Protein AF-A0A4C1U2D4-F1 (afdb_monomer)

Organism: Eumeta variegata (NCBI:txid151549)

Mean predicted aligned error: 20.05 Å

pLDDT: mean 73.8, std 16.45, range [32.28, 95.62]

Foldseek 3Di:
DDDDDDDPVVVVVVVVVVVVVVVVPDDPVRVVVVVVVVVVVVVVVVVVDPPPPVVVVVVVVVVVVVVVVCVCCVVVPDPVDDCVVPPCQDDQDDAQPQARDTDTPPDDCCPPCHVNVHHDDDDDQDDPPVNCLCPNPDPNNVVCVVCVVVVLVVCVPPPPDPPDDPPPDPDDDDPPPDDD

Structure (mmCIF, N/CA/C/O backbone):
data_AF-A0A4C1U2D4-F1
#
_entry.id   AF-A0A4C1U2D4-F1
#
loop_
_atom_site.group_PDB
_atom_site.id
_atom_site.type_symbol
_atom_site.label_atom_id
_atom_site.label_alt_id
_atom_site.label_comp_id
_atom_site.label_asym_id
_atom_site.label_entity_id
_atom_site.label_seq_id
_atom_site.pdbx_PDB_ins_code
_atom_site.Cartn_x
_atom_site.Cartn_y
_atom_site.Cartn_z
_atom_site.occupancy
_atom_site.B_iso_or_equiv
_atom_site.auth_seq_id
_atom_site.auth_comp_id
_atom_site.auth_asym_id
_atom_site.auth_atom_id
_atom_site.pdbx_PDB_model_num
ATOM 1 N N . MET A 1 1 ? -5.977 -3.369 -38.235 1.00 45.59 1 MET A N 1
ATOM 2 C CA . MET A 1 1 ? -4.677 -3.941 -37.811 1.00 45.59 1 MET A CA 1
ATOM 3 C C . MET A 1 1 ? -3.553 -3.340 -38.656 1.00 45.59 1 MET A C 1
ATOM 5 O O . MET A 1 1 ? -3.601 -3.522 -39.869 1.00 45.59 1 MET A O 1
ATOM 9 N N . PRO A 1 2 ? -2.562 -2.620 -38.098 1.00 44.91 2 PRO A N 1
ATOM 10 C CA . PRO A 1 2 ? -1.404 -2.186 -38.879 1.00 44.91 2 PRO A CA 1
ATOM 11 C C . PRO A 1 2 ? -0.523 -3.399 -39.220 1.00 44.91 2 PRO A C 1
ATOM 13 O O . PRO A 1 2 ? -0.192 -4.195 -38.344 1.00 44.91 2 PRO A O 1
ATOM 16 N N . ARG A 1 3 ? -0.145 -3.561 -40.495 1.00 50.75 3 ARG A N 1
ATOM 17 C CA . ARG A 1 3 ? 0.743 -4.647 -40.953 1.00 50.75 3 ARG A CA 1
ATOM 18 C C . ARG A 1 3 ? 2.122 -4.540 -40.290 1.00 50.75 3 ARG A C 1
ATOM 20 O O . ARG A 1 3 ? 2.767 -3.495 -40.363 1.00 50.75 3 ARG A O 1
ATOM 27 N N . ALA A 1 4 ? 2.607 -5.644 -39.722 1.00 56.84 4 ALA A N 1
ATOM 28 C CA . ALA A 1 4 ? 3.963 -5.742 -39.190 1.00 56.84 4 ALA A CA 1
ATOM 29 C C . ALA A 1 4 ? 5.006 -5.484 -40.297 1.00 56.84 4 ALA A C 1
ATOM 31 O O . ALA A 1 4 ? 5.037 -6.175 -41.320 1.00 56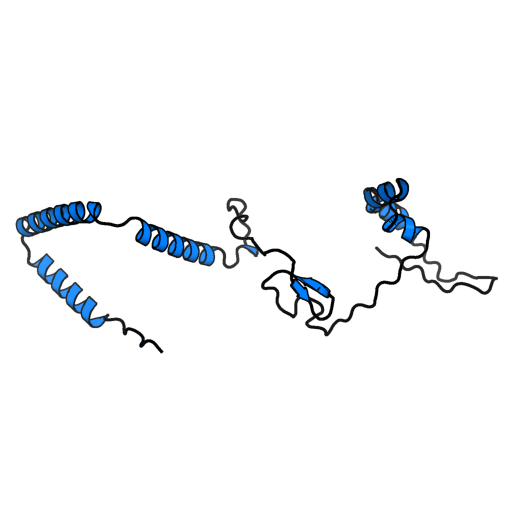.84 4 ALA A O 1
ATOM 32 N N . ARG A 1 5 ? 5.874 -4.481 -40.100 1.00 59.16 5 ARG A N 1
ATOM 33 C CA . ARG A 1 5 ? 7.018 -4.216 -40.987 1.00 59.16 5 ARG A CA 1
ATOM 34 C C . ARG A 1 5 ? 8.008 -5.376 -40.878 1.00 59.16 5 ARG A C 1
ATOM 36 O O . ARG A 1 5 ? 8.687 -5.517 -39.865 1.00 59.16 5 ARG A O 1
ATOM 43 N N . ARG A 1 6 ? 8.110 -6.190 -41.931 1.00 61.22 6 ARG A N 1
ATOM 44 C CA . ARG A 1 6 ? 9.118 -7.255 -42.027 1.00 61.22 6 ARG A CA 1
ATOM 45 C C . ARG A 1 6 ? 10.528 -6.641 -41.965 1.00 61.22 6 ARG A C 1
ATOM 47 O O . ARG A 1 6 ? 10.793 -5.671 -42.682 1.00 61.22 6 ARG A O 1
ATOM 54 N N . PRO A 1 7 ? 11.440 -7.160 -41.129 1.00 61.84 7 PRO A N 1
ATOM 55 C CA . PRO A 1 7 ? 12.781 -6.606 -41.015 1.00 61.84 7 PRO A CA 1
ATOM 56 C C . PRO A 1 7 ? 13.590 -6.893 -42.292 1.00 61.84 7 PRO A C 1
ATOM 58 O O . PRO A 1 7 ? 13.759 -8.036 -42.705 1.00 61.84 7 PRO A O 1
ATOM 61 N N . ASN A 1 8 ? 14.106 -5.834 -42.925 1.00 68.12 8 ASN A N 1
ATOM 62 C CA . ASN A 1 8 ? 14.871 -5.867 -44.185 1.00 68.12 8 ASN A CA 1
ATOM 63 C C . ASN A 1 8 ? 16.322 -6.363 -43.989 1.00 68.12 8 ASN A C 1
ATOM 65 O O . ASN A 1 8 ? 17.283 -5.743 -44.453 1.00 68.12 8 ASN A O 1
ATOM 69 N N . ILE A 1 9 ? 16.497 -7.469 -43.264 1.00 70.25 9 ILE A N 1
ATOM 70 C CA . ILE A 1 9 ? 17.807 -7.999 -42.855 1.00 70.25 9 ILE A CA 1
ATOM 71 C C . ILE A 1 9 ? 18.668 -8.316 -44.083 1.00 70.25 9 ILE A C 1
ATOM 73 O O . ILE A 1 9 ? 19.792 -7.831 -44.174 1.00 70.25 9 ILE A O 1
ATOM 77 N N . GLY A 1 10 ? 18.106 -8.999 -45.086 1.00 78.88 10 GLY A N 1
ATOM 78 C CA . GLY A 1 10 ? 18.826 -9.375 -46.311 1.00 78.88 10 GLY A CA 1
ATOM 79 C C . GLY A 1 10 ? 19.247 -8.207 -47.217 1.00 78.88 10 GLY A C 1
ATOM 80 O O . GLY A 1 10 ? 20.153 -8.355 -48.036 1.00 78.88 10 GLY A O 1
ATOM 81 N N . ARG A 1 11 ? 18.604 -7.036 -47.097 1.00 77.50 11 ARG A N 1
ATOM 82 C CA . ARG A 1 11 ? 19.015 -5.812 -47.809 1.00 77.50 11 ARG A CA 1
ATOM 83 C C . ARG A 1 11 ? 20.125 -5.086 -47.050 1.00 77.50 11 ARG A C 1
ATOM 85 O O . ARG A 1 11 ? 21.054 -4.572 -47.661 1.00 77.50 11 ARG A O 1
ATOM 92 N N . ARG A 1 12 ? 20.048 -5.075 -45.715 1.00 80.31 12 ARG A N 1
ATOM 93 C CA . ARG A 1 12 ? 21.070 -4.472 -44.846 1.00 80.31 12 ARG A CA 1
ATOM 94 C C . ARG A 1 12 ? 22.404 -5.203 -44.944 1.00 80.31 12 ARG A C 1
ATOM 96 O O . ARG A 1 12 ? 23.428 -4.542 -45.063 1.00 80.31 12 ARG A O 1
ATOM 103 N N . THR A 1 13 ? 22.389 -6.534 -44.948 1.00 83.56 13 THR A N 1
ATOM 104 C CA . THR A 1 13 ? 23.605 -7.347 -45.105 1.00 83.56 13 THR A CA 1
ATOM 105 C C . THR A 1 13 ? 24.269 -7.122 -46.463 1.00 83.56 13 THR A C 1
ATOM 107 O O . THR A 1 13 ? 25.473 -6.894 -46.516 1.00 83.56 13 THR A O 1
ATOM 110 N N . ARG A 1 14 ? 23.493 -7.078 -47.555 1.00 84.44 14 ARG A N 1
ATOM 111 C CA . ARG A 1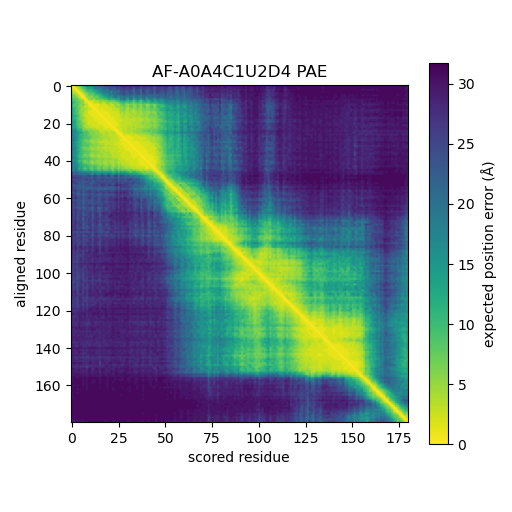 14 ? 24.019 -6.754 -48.894 1.00 84.44 14 ARG A CA 1
ATOM 112 C C . ARG A 1 14 ? 24.656 -5.367 -48.961 1.00 84.44 14 ARG A C 1
ATOM 114 O O . ARG A 1 14 ? 25.783 -5.249 -49.430 1.00 84.44 14 ARG A O 1
ATOM 121 N N . ASN A 1 15 ? 23.989 -4.345 -48.426 1.00 88.38 15 ASN A N 1
ATOM 122 C CA . ASN A 1 15 ? 24.551 -2.995 -48.382 1.00 88.38 15 ASN A CA 1
ATOM 123 C C . ASN A 1 15 ? 25.828 -2.926 -47.529 1.00 88.38 15 ASN A C 1
ATOM 125 O O . ASN A 1 15 ? 26.788 -2.278 -47.929 1.00 88.38 15 ASN A O 1
ATOM 129 N N . ALA A 1 16 ? 25.867 -3.600 -46.374 1.00 85.56 16 ALA A N 1
ATOM 130 C CA . ALA A 1 16 ? 27.053 -3.628 -45.518 1.00 85.56 16 ALA A CA 1
ATOM 131 C C . ALA A 1 16 ? 28.255 -4.264 -46.234 1.00 85.56 16 ALA A C 1
ATOM 133 O O . ALA A 1 16 ? 29.352 -3.708 -46.203 1.00 85.56 16 ALA A O 1
ATOM 134 N N . ASN A 1 17 ? 28.032 -5.376 -46.938 1.00 88.56 17 ASN A N 1
ATOM 135 C CA . ASN A 1 17 ? 29.074 -6.051 -47.709 1.00 88.56 17 ASN A CA 1
ATOM 136 C C . ASN A 1 17 ? 29.567 -5.185 -48.876 1.00 88.56 17 ASN A C 1
ATOM 138 O O . ASN A 1 17 ? 30.771 -5.074 -49.085 1.00 88.56 17 ASN A O 1
ATOM 142 N N . GLN A 1 18 ? 28.661 -4.515 -49.591 1.00 87.81 18 GLN A N 1
ATOM 143 C CA . GLN A 1 18 ? 29.024 -3.610 -50.683 1.00 87.81 18 GLN A CA 1
ATOM 144 C C . GLN A 1 18 ? 29.868 -2.427 -50.187 1.00 87.81 18 GLN A C 1
ATOM 146 O O . GLN A 1 18 ? 30.893 -2.105 -50.779 1.00 87.81 18 GLN A O 1
ATOM 151 N N . VAL A 1 19 ? 29.491 -1.818 -49.059 1.00 88.06 19 VAL A N 1
ATOM 152 C CA . VAL A 1 19 ? 30.262 -0.727 -48.441 1.00 88.06 19 VAL A CA 1
ATOM 153 C C . VAL A 1 19 ? 31.626 -1.214 -47.946 1.00 88.06 19 VAL A C 1
ATOM 155 O O . VAL A 1 19 ? 32.615 -0.499 -48.079 1.00 88.06 19 VAL A O 1
ATOM 158 N N . ALA A 1 20 ? 31.710 -2.429 -47.399 1.00 87.38 20 ALA A N 1
ATOM 159 C CA . ALA A 1 20 ? 32.979 -3.012 -46.973 1.00 87.38 20 ALA A CA 1
ATOM 160 C C . ALA A 1 20 ? 33.929 -3.263 -48.156 1.00 87.38 20 ALA A C 1
ATOM 162 O O . ALA A 1 20 ? 35.121 -2.991 -48.036 1.00 87.38 20 ALA A O 1
ATOM 163 N N . LEU A 1 21 ? 33.408 -3.731 -49.294 1.00 90.00 21 LEU A N 1
ATOM 164 C CA . LEU A 1 21 ? 34.190 -3.906 -50.521 1.00 90.00 21 LEU A CA 1
ATOM 165 C C . LEU A 1 21 ? 34.686 -2.563 -51.067 1.00 90.00 21 LEU A C 1
ATOM 167 O O . LEU A 1 21 ? 35.876 -2.435 -51.333 1.00 90.00 21 LEU A O 1
ATOM 171 N N . LEU A 1 22 ? 33.817 -1.548 -51.123 1.00 86.00 22 LEU A N 1
ATOM 172 C CA . LEU A 1 22 ? 34.196 -0.193 -51.544 1.00 86.00 22 LEU A CA 1
ATOM 173 C C . LEU A 1 22 ? 35.293 0.403 -50.652 1.00 86.00 22 LEU A C 1
ATOM 175 O O . LEU A 1 22 ? 36.240 0.998 -51.148 1.00 86.00 22 LEU A O 1
ATOM 179 N N . ARG A 1 23 ? 35.219 0.201 -49.331 1.00 82.06 23 ARG A N 1
ATOM 180 C CA . ARG A 1 23 ? 36.260 0.668 -48.397 1.00 82.06 23 ARG A CA 1
ATOM 181 C C . ARG A 1 23 ? 37.596 -0.049 -48.574 1.00 82.06 23 ARG A C 1
ATOM 183 O O . ARG A 1 23 ? 38.630 0.543 -48.293 1.00 82.06 23 ARG A O 1
ATOM 190 N N . ARG A 1 24 ? 37.578 -1.319 -48.995 1.00 84.31 24 ARG A N 1
ATOM 191 C CA . ARG A 1 24 ? 38.795 -2.103 -49.266 1.00 84.31 24 ARG A CA 1
ATOM 192 C C . ARG A 1 24 ? 39.469 -1.691 -50.573 1.00 84.31 24 ARG A C 1
ATOM 194 O O . ARG A 1 24 ? 40.681 -1.827 -50.666 1.00 84.31 24 ARG A O 1
ATOM 201 N N . SER A 1 25 ? 38.706 -1.205 -51.551 1.00 85.19 25 SER A N 1
ATOM 202 C CA . SER A 1 25 ? 39.232 -0.760 -52.846 1.00 85.19 25 SER A CA 1
ATOM 203 C C . SER A 1 25 ? 39.677 0.708 -52.874 1.00 85.19 25 SER A C 1
ATOM 205 O O . SER A 1 25 ? 40.241 1.129 -53.875 1.00 85.19 25 SER A O 1
ATOM 207 N N . GLN A 1 26 ? 39.412 1.487 -51.820 1.00 87.38 26 GLN A N 1
ATOM 208 C CA . GLN A 1 26 ? 39.732 2.919 -51.762 1.00 87.38 26 GLN A CA 1
ATOM 209 C C . GLN A 1 26 ? 41.183 3.198 -51.360 1.00 87.38 26 GLN A C 1
ATOM 211 O O . GLN A 1 26 ? 41.737 2.566 -50.452 1.00 87.38 26 GLN A O 1
ATOM 216 N N . THR A 1 27 ? 41.770 4.223 -51.975 1.00 89.94 27 THR A N 1
ATOM 217 C CA . THR A 1 27 ? 43.113 4.708 -51.626 1.00 89.94 27 THR A CA 1
ATOM 218 C C . THR A 1 27 ? 43.107 5.478 -50.295 1.00 89.94 27 THR A C 1
ATOM 220 O O . THR A 1 27 ? 42.064 5.706 -49.677 1.00 89.94 27 THR A O 1
ATOM 223 N N . ALA A 1 28 ? 44.282 5.814 -49.753 1.00 86.94 28 ALA A N 1
ATOM 224 C CA . ALA A 1 28 ? 44.372 6.564 -48.494 1.00 86.94 28 ALA A CA 1
ATOM 225 C C . ALA A 1 28 ? 43.792 7.986 -48.615 1.00 86.94 28 ALA A C 1
ATOM 227 O O . ALA A 1 28 ? 43.065 8.422 -47.720 1.00 86.94 28 ALA A O 1
ATOM 228 N N . ASP A 1 29 ? 44.035 8.654 -49.742 1.00 88.69 29 ASP A N 1
ATOM 229 C CA . ASP A 1 29 ? 43.596 10.032 -49.980 1.00 88.69 29 ASP A CA 1
ATOM 230 C C . ASP A 1 29 ? 42.080 10.125 -50.183 1.00 88.69 29 ASP A C 1
ATOM 232 O O . ASP A 1 29 ? 41.421 10.985 -49.596 1.00 88.69 29 ASP A O 1
ATOM 236 N N . GLU A 1 30 ? 41.491 9.173 -50.912 1.00 88.62 30 GLU A N 1
ATOM 237 C CA . GLU A 1 30 ? 40.034 9.063 -51.065 1.00 88.62 30 GLU A CA 1
ATOM 238 C C . GLU A 1 30 ? 39.334 8.853 -49.715 1.00 88.62 30 GLU A C 1
ATOM 240 O O . GLU A 1 30 ? 38.279 9.434 -49.449 1.00 88.62 30 GLU A O 1
ATOM 245 N N . ARG A 1 31 ? 39.938 8.056 -48.821 1.00 84.38 31 ARG A N 1
ATOM 246 C CA . ARG A 1 31 ? 39.426 7.855 -47.457 1.00 84.38 31 ARG A CA 1
ATOM 247 C C . ARG A 1 31 ? 39.522 9.130 -46.624 1.00 84.38 31 ARG A C 1
ATOM 249 O O . ARG A 1 31 ? 38.591 9.427 -45.874 1.00 84.38 31 ARG A O 1
ATOM 256 N N . ALA A 1 32 ? 40.614 9.883 -46.750 1.00 88.62 32 ALA A N 1
ATOM 257 C CA . ALA A 1 32 ? 40.797 11.148 -46.044 1.00 88.62 32 ALA A CA 1
ATOM 258 C C . ALA A 1 32 ? 39.767 12.200 -46.490 1.00 88.62 32 ALA A C 1
ATOM 260 O O . ALA A 1 32 ? 39.111 12.807 -45.641 1.00 88.62 32 ALA A O 1
ATOM 261 N N . GLN A 1 33 ? 39.542 12.341 -47.800 1.00 90.00 33 GLN A N 1
ATOM 262 C CA . GLN A 1 33 ? 38.523 13.238 -48.355 1.00 90.00 33 GLN A CA 1
ATOM 263 C C . GLN A 1 33 ? 37.107 12.831 -47.925 1.00 90.00 33 GLN A C 1
ATOM 265 O O . GLN A 1 33 ? 36.346 13.664 -47.434 1.00 90.00 33 GLN A O 1
ATOM 270 N N . ALA A 1 34 ? 36.763 11.541 -48.015 1.00 86.44 34 ALA A N 1
ATOM 271 C CA . ALA A 1 34 ? 35.455 11.046 -47.588 1.00 86.44 34 ALA A CA 1
ATOM 272 C C . ALA A 1 34 ? 35.191 11.299 -46.093 1.00 86.44 34 ALA A C 1
ATOM 274 O O . ALA A 1 34 ? 34.074 11.668 -45.716 1.00 86.44 34 ALA A O 1
ATOM 275 N N . ASN A 1 35 ? 36.213 11.138 -45.246 1.00 88.25 35 ASN A N 1
ATOM 276 C CA . ASN A 1 35 ? 36.129 11.441 -43.819 1.00 88.25 35 ASN A CA 1
ATOM 277 C C . ASN A 1 35 ? 35.956 12.944 -43.562 1.00 88.25 35 ASN A C 1
ATOM 279 O O . ASN A 1 35 ? 35.100 13.311 -42.759 1.00 88.25 35 ASN A O 1
ATOM 283 N N . ALA A 1 36 ? 36.695 13.808 -44.264 1.00 90.12 36 ALA A N 1
ATOM 284 C CA . ALA A 1 36 ? 36.552 15.261 -44.150 1.00 90.12 36 ALA A CA 1
ATOM 285 C C . ALA A 1 36 ? 35.126 15.717 -44.513 1.00 90.12 36 ALA A C 1
ATOM 287 O O . ALA A 1 36 ? 34.453 16.358 -43.703 1.00 90.12 36 ALA A O 1
ATOM 288 N N . SER A 1 37 ? 34.593 15.258 -45.650 1.00 89.31 37 SER A N 1
ATOM 289 C CA . SER A 1 37 ? 33.212 15.554 -46.057 1.00 89.31 37 SER A CA 1
ATOM 290 C C . SER A 1 37 ? 32.164 14.951 -45.114 1.00 89.31 37 SER A C 1
ATOM 292 O O . SER A 1 37 ? 31.033 15.433 -45.036 1.00 89.31 37 SER A O 1
ATOM 294 N N . GLN A 1 38 ? 32.473 13.853 -44.417 1.00 86.19 38 GLN A N 1
ATOM 295 C CA . GLN A 1 38 ? 31.593 13.283 -43.391 1.00 86.19 38 GLN A CA 1
ATOM 296 C C . GLN A 1 38 ? 31.589 14.146 -42.119 1.00 86.19 38 GLN A C 1
ATOM 298 O O . GLN A 1 38 ? 30.523 14.360 -41.540 1.00 86.19 38 GLN A O 1
ATOM 303 N N . CYS A 1 39 ? 32.750 14.657 -41.700 1.00 86.44 39 CYS A N 1
ATOM 304 C CA . CYS A 1 39 ? 32.880 15.572 -40.568 1.00 86.44 39 CYS A CA 1
ATOM 305 C C . CYS A 1 39 ? 32.096 16.871 -40.799 1.00 86.44 39 CYS A C 1
ATOM 307 O O . CYS A 1 39 ? 31.329 17.267 -39.922 1.00 86.44 39 CYS A O 1
ATOM 309 N N . GLU A 1 40 ? 32.205 17.476 -41.985 1.00 86.06 40 GLU A N 1
ATOM 310 C CA . GLU A 1 40 ? 31.451 18.684 -42.355 1.00 86.06 40 GLU A CA 1
ATOM 311 C C . GLU A 1 40 ? 29.936 18.451 -42.329 1.00 86.06 40 GLU A C 1
ATOM 313 O O . GLU A 1 40 ? 29.198 19.205 -41.693 1.00 86.06 40 GLU A O 1
ATOM 318 N N . ARG A 1 41 ? 29.461 17.349 -42.927 1.00 82.81 41 ARG A N 1
ATOM 319 C CA . ARG A 1 41 ? 28.036 16.973 -42.892 1.00 82.81 41 ARG A CA 1
ATOM 320 C C . ARG A 1 41 ? 27.530 16.740 -41.468 1.00 82.81 41 ARG A C 1
ATOM 322 O O . ARG A 1 41 ? 26.423 17.147 -41.128 1.00 82.81 41 ARG A O 1
ATOM 329 N N . ASN A 1 42 ? 28.328 16.103 -40.612 1.00 81.19 42 ASN A N 1
ATOM 330 C CA . ASN A 1 42 ? 27.965 15.887 -39.210 1.00 81.19 42 ASN A CA 1
ATOM 331 C C . ASN A 1 42 ? 27.936 17.202 -38.409 1.00 81.19 42 ASN A C 1
ATOM 333 O O . ASN A 1 42 ? 27.094 17.351 -37.524 1.00 81.19 42 ASN A O 1
ATOM 337 N N . ALA A 1 43 ? 28.825 18.152 -38.717 1.00 81.06 43 ALA A N 1
ATOM 338 C CA . ALA A 1 43 ? 28.824 19.484 -38.116 1.00 81.06 43 ALA A CA 1
ATOM 339 C C . ALA A 1 43 ? 27.582 20.293 -38.530 1.00 81.06 43 ALA A C 1
ATOM 341 O O . ALA A 1 43 ? 26.956 20.914 -37.674 1.00 81.06 43 ALA A O 1
ATOM 342 N N . GLN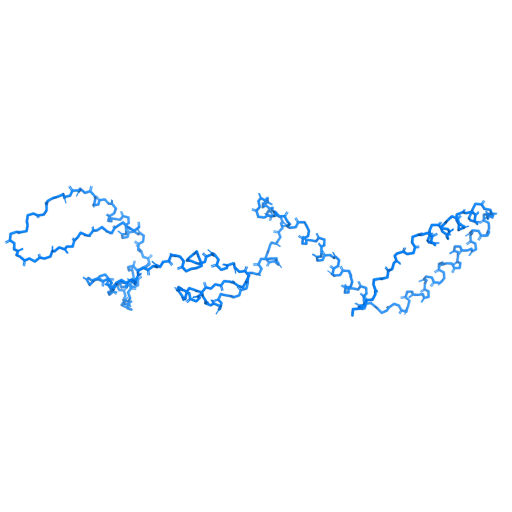 A 1 44 ? 27.174 20.209 -39.801 1.00 80.25 44 GLN A N 1
ATOM 343 C CA . GLN A 1 44 ? 25.938 20.821 -40.303 1.00 80.25 44 GLN A CA 1
ATOM 344 C C . GLN A 1 44 ? 24.676 20.172 -39.714 1.00 80.25 44 GLN A C 1
ATOM 346 O O . GLN A 1 44 ? 23.736 20.869 -39.365 1.00 80.25 44 GLN A O 1
ATOM 351 N N . ASN A 1 45 ? 24.643 18.849 -39.531 1.00 69.00 45 ASN A N 1
ATOM 352 C CA . ASN A 1 45 ? 23.479 18.186 -38.926 1.00 69.00 45 ASN A CA 1
ATOM 353 C C . ASN A 1 45 ? 23.330 18.493 -37.425 1.00 69.00 45 ASN A C 1
ATOM 355 O O . ASN A 1 45 ? 22.212 18.541 -36.914 1.00 69.00 45 ASN A O 1
ATOM 359 N N . ARG A 1 46 ? 24.437 18.759 -36.715 1.00 65.81 46 ARG A N 1
ATOM 360 C CA . ARG A 1 46 ? 24.413 19.161 -35.298 1.00 65.81 46 ARG A CA 1
ATOM 361 C C . ARG A 1 46 ? 23.670 20.473 -35.045 1.00 65.81 46 ARG A C 1
ATOM 363 O O . ARG A 1 46 ? 23.182 20.653 -33.934 1.00 65.81 46 ARG A O 1
ATOM 370 N N . SER A 1 47 ? 23.578 21.371 -36.028 1.00 59.53 47 SER A N 1
ATOM 371 C CA . SER A 1 47 ? 22.806 22.614 -35.896 1.00 59.53 47 SER A CA 1
ATOM 372 C C . SER A 1 47 ? 21.308 22.437 -36.180 1.00 59.53 47 SER A C 1
ATOM 374 O O . SER A 1 47 ? 20.542 23.366 -35.936 1.00 59.53 47 SER A O 1
ATOM 376 N N . VAL A 1 48 ? 20.879 21.260 -36.660 1.00 60.19 48 VAL A N 1
ATOM 377 C CA . VAL A 1 48 ? 19.503 20.998 -37.124 1.00 60.19 48 VAL A CA 1
ATOM 378 C C . VAL A 1 48 ? 18.743 20.012 -36.224 1.00 60.19 48 VAL A C 1
ATOM 380 O O . VAL A 1 48 ? 17.521 19.928 -36.320 1.00 60.19 48 VAL A O 1
ATOM 383 N N . ASP A 1 49 ? 19.408 19.292 -35.315 1.00 51.50 49 ASP A N 1
ATOM 384 C CA . ASP A 1 49 ? 18.735 18.328 -34.434 1.00 51.50 49 ASP A CA 1
ATOM 385 C C . ASP A 1 49 ? 17.819 19.028 -33.405 1.00 51.50 49 ASP A C 1
ATOM 387 O O . ASP A 1 49 ? 18.309 19.682 -32.476 1.00 51.50 49 ASP A O 1
ATOM 391 N N . PRO A 1 50 ? 16.484 18.831 -33.455 1.00 54.31 50 PRO A N 1
ATOM 392 C CA . PRO A 1 50 ? 15.615 19.227 -32.367 1.00 54.31 50 PRO A CA 1
ATOM 393 C C . PRO A 1 50 ? 15.888 18.268 -31.202 1.00 54.31 50 PRO A C 1
ATOM 395 O O . PRO A 1 50 ? 15.414 17.128 -31.148 1.00 54.31 50 PRO A O 1
ATOM 398 N N . VAL A 1 51 ? 16.634 18.773 -30.224 1.00 54.97 51 VAL A N 1
ATOM 399 C CA . VAL A 1 51 ? 16.918 18.193 -28.903 1.00 54.97 51 VAL A CA 1
ATOM 400 C C . VAL A 1 51 ? 15.735 17.446 -28.227 1.00 54.97 51 VAL A C 1
ATOM 402 O O . VAL A 1 51 ? 16.019 16.461 -27.532 1.00 54.97 51 VAL A O 1
ATOM 405 N N . PRO A 1 52 ? 14.434 17.788 -28.413 1.00 51.81 52 PRO A N 1
ATOM 406 C CA . PRO A 1 52 ? 13.335 17.143 -27.678 1.00 51.81 52 PRO A CA 1
ATOM 407 C C . PRO A 1 52 ? 13.102 15.648 -27.969 1.00 51.81 52 PRO A C 1
ATOM 409 O O . PRO A 1 52 ? 12.785 14.880 -27.058 1.00 51.81 52 PRO A O 1
ATOM 412 N N . VAL A 1 53 ? 13.257 15.185 -29.216 1.00 51.12 53 VAL A N 1
ATOM 413 C CA . VAL A 1 53 ? 12.882 13.797 -29.582 1.00 51.12 53 VAL A CA 1
ATOM 414 C C . VAL A 1 53 ? 13.917 12.786 -29.076 1.00 51.12 53 VAL A C 1
ATOM 416 O O . VAL A 1 53 ? 13.569 11.720 -28.559 1.00 51.12 53 VAL A O 1
ATOM 419 N N . LEU A 1 54 ? 15.204 13.134 -29.160 1.00 52.75 54 LEU A N 1
ATOM 420 C CA . LEU A 1 54 ? 16.304 12.299 -28.672 1.00 52.75 54 LEU A CA 1
ATOM 421 C C . LEU A 1 54 ? 16.339 12.219 -27.143 1.00 52.75 54 LEU A C 1
ATOM 423 O O . LEU A 1 54 ? 16.637 11.153 -26.600 1.00 52.75 54 LEU A O 1
ATOM 427 N N . THR A 1 55 ? 16.001 13.301 -26.437 1.00 52.34 55 THR A N 1
ATOM 428 C CA . THR A 1 55 ? 15.907 13.288 -24.968 1.00 52.34 55 THR A CA 1
ATOM 429 C C . THR A 1 55 ? 14.764 12.399 -24.485 1.00 52.34 55 THR A C 1
ATOM 431 O O . THR A 1 55 ? 14.970 11.604 -23.565 1.00 52.34 55 THR A O 1
ATOM 434 N N . LEU A 1 56 ? 13.594 12.439 -25.133 1.00 53.94 56 LEU A N 1
ATOM 435 C CA . LEU A 1 56 ? 12.464 11.574 -24.776 1.00 53.94 56 LEU A CA 1
ATOM 436 C C . LEU A 1 56 ? 12.741 10.089 -25.094 1.00 53.94 56 LEU A C 1
ATOM 438 O O . LEU A 1 56 ? 12.449 9.196 -24.290 1.00 53.94 56 LEU A O 1
ATOM 442 N N . ALA A 1 57 ? 13.381 9.809 -26.234 1.00 53.28 57 ALA A N 1
ATOM 443 C CA . ALA A 1 57 ? 13.805 8.459 -26.610 1.00 53.28 57 ALA A CA 1
ATOM 444 C C . ALA A 1 57 ? 14.905 7.900 -25.683 1.00 53.28 57 ALA A C 1
ATOM 446 O O . ALA A 1 57 ? 14.885 6.716 -25.347 1.00 53.28 57 ALA A O 1
ATOM 447 N N . ARG A 1 58 ? 15.848 8.734 -25.225 1.00 57.75 58 ARG A N 1
ATOM 448 C CA . ARG A 1 58 ? 16.853 8.343 -24.220 1.00 57.75 58 ARG A CA 1
ATOM 449 C C . ARG A 1 58 ? 16.213 8.088 -22.859 1.00 57.75 58 ARG A C 1
ATOM 451 O O . ARG A 1 58 ? 16.439 7.023 -22.296 1.00 57.75 58 ARG A O 1
ATOM 458 N N . ARG A 1 59 ? 15.349 8.989 -22.376 1.00 56.59 59 ARG A N 1
ATOM 459 C CA . ARG A 1 59 ? 14.600 8.808 -21.116 1.00 56.59 59 ARG A CA 1
ATOM 460 C C . ARG A 1 59 ? 13.792 7.508 -21.102 1.00 56.59 59 ARG A C 1
ATOM 462 O O . ARG A 1 59 ? 13.818 6.784 -20.114 1.00 56.59 59 ARG A O 1
ATOM 469 N N . SER A 1 60 ? 13.117 7.175 -22.203 1.00 57.16 60 SER A N 1
ATOM 470 C CA . SER A 1 60 ? 12.323 5.940 -22.305 1.00 57.16 60 SER A CA 1
ATOM 471 C C . SER A 1 60 ? 13.164 4.659 -22.387 1.00 57.16 60 SER A C 1
ATOM 473 O O . SER A 1 60 ? 12.725 3.624 -21.883 1.00 57.16 60 SER A O 1
ATOM 475 N N . ARG A 1 61 ? 14.368 4.705 -22.976 1.00 59.53 61 ARG A N 1
ATOM 476 C CA . ARG A 1 61 ? 15.318 3.575 -22.957 1.00 59.53 61 ARG A CA 1
ATOM 477 C C . ARG A 1 61 ? 15.965 3.385 -21.589 1.00 59.53 61 ARG A C 1
ATOM 479 O O . ARG A 1 61 ? 16.041 2.251 -21.139 1.00 59.53 61 ARG A O 1
ATOM 486 N N . ILE A 1 62 ? 16.364 4.471 -20.925 1.00 58.97 62 ILE A N 1
ATOM 487 C CA . ILE A 1 62 ? 16.927 4.435 -19.566 1.00 58.97 62 ILE A CA 1
ATOM 488 C C . ILE A 1 62 ? 15.899 3.851 -18.594 1.00 58.97 62 ILE A C 1
ATOM 490 O O . ILE A 1 62 ? 16.209 2.899 -17.891 1.00 58.97 62 ILE A O 1
ATOM 494 N N . ARG A 1 63 ? 14.643 4.318 -18.637 1.00 59.03 63 ARG A N 1
ATOM 495 C CA . ARG A 1 63 ? 13.559 3.745 -17.819 1.00 59.03 63 ARG A CA 1
ATOM 496 C C . ARG A 1 63 ? 13.371 2.244 -18.043 1.00 59.03 63 ARG A C 1
ATOM 498 O O . ARG A 1 63 ? 13.204 1.512 -17.079 1.00 59.03 63 ARG A O 1
ATOM 505 N N . ARG A 1 64 ? 13.416 1.772 -19.294 1.00 58.78 64 ARG A N 1
ATOM 506 C CA . ARG A 1 64 ? 13.300 0.334 -19.600 1.00 58.78 64 ARG A CA 1
ATOM 507 C C . ARG A 1 64 ? 14.498 -0.486 -19.122 1.00 58.78 64 ARG A C 1
ATOM 509 O O . ARG A 1 64 ? 14.293 -1.612 -18.692 1.00 58.78 64 ARG A O 1
ATOM 516 N N . ALA A 1 65 ? 15.710 0.059 -19.205 1.00 60.28 65 ALA A N 1
ATOM 517 C CA . ALA A 1 65 ? 16.915 -0.612 -18.720 1.00 60.28 65 ALA A CA 1
ATOM 518 C C . ALA A 1 65 ? 16.912 -0.737 -17.188 1.00 60.28 65 ALA A C 1
ATOM 520 O O . ALA A 1 65 ? 17.139 -1.822 -16.671 1.00 60.28 65 ALA A O 1
ATOM 521 N N . VAL A 1 66 ? 16.545 0.333 -16.478 1.00 59.75 66 VAL A N 1
ATOM 522 C CA . VAL A 1 66 ? 16.465 0.340 -15.008 1.00 59.75 66 VAL A CA 1
ATOM 523 C C . VAL A 1 66 ? 15.347 -0.571 -14.490 1.00 59.75 66 VAL A C 1
ATOM 525 O O . VAL A 1 66 ? 15.546 -1.317 -13.540 1.00 59.75 66 VAL A O 1
ATOM 528 N N . LEU A 1 67 ? 14.179 -0.586 -15.144 1.00 60.00 67 LEU A N 1
ATOM 529 C CA . LEU A 1 67 ? 13.083 -1.491 -14.768 1.00 60.00 67 LEU A CA 1
ATOM 530 C C . LEU A 1 67 ? 13.475 -2.967 -14.980 1.00 60.00 67 LEU A C 1
ATOM 532 O O . LEU A 1 67 ? 13.092 -3.824 -14.191 1.00 60.00 67 LEU A O 1
ATOM 536 N N . ALA A 1 68 ? 14.291 -3.263 -15.999 1.00 59.31 68 ALA A N 1
ATOM 537 C CA . ALA A 1 68 ? 14.844 -4.602 -16.205 1.00 59.31 68 ALA A CA 1
ATOM 538 C C . ALA A 1 68 ? 15.863 -5.005 -15.119 1.00 59.31 68 ALA A C 1
ATOM 540 O O . ALA A 1 68 ? 15.919 -6.178 -14.762 1.00 59.31 68 ALA A O 1
ATOM 541 N N . GLU A 1 69 ? 16.623 -4.054 -14.569 1.00 60.53 69 GLU A N 1
ATOM 542 C CA . GLU A 1 69 ? 17.576 -4.273 -13.467 1.00 60.53 69 GLU A CA 1
ATOM 543 C C . GLU A 1 69 ? 16.879 -4.439 -12.103 1.00 60.53 69 GLU A C 1
ATOM 545 O O . GLU A 1 69 ? 17.362 -5.155 -11.231 1.00 60.53 69 GLU A O 1
ATOM 550 N N . MET A 1 70 ? 15.686 -3.861 -11.938 1.00 61.34 70 MET A N 1
ATOM 551 C CA . MET A 1 70 ? 14.897 -3.943 -10.703 1.00 61.34 70 MET A CA 1
ATOM 552 C C . MET A 1 70 ? 14.098 -5.256 -10.556 1.00 61.34 70 MET A C 1
ATOM 554 O O . MET A 1 70 ? 13.505 -5.522 -9.505 1.00 61.34 70 MET A O 1
ATOM 558 N N . LEU A 1 71 ? 14.086 -6.117 -11.582 1.00 60.75 71 LEU A N 1
ATOM 559 C CA . LEU A 1 71 ? 13.500 -7.456 -11.497 1.00 60.75 71 LEU A CA 1
ATOM 560 C C . LEU A 1 71 ? 14.241 -8.272 -10.426 1.00 60.75 71 LEU A C 1
ATOM 562 O O . LEU A 1 71 ? 15.381 -8.675 -10.631 1.00 60.75 71 LEU A O 1
ATOM 566 N N . ARG A 1 72 ? 13.558 -8.559 -9.306 1.00 62.72 72 ARG A N 1
ATOM 567 C CA . ARG A 1 72 ? 14.079 -9.210 -8.079 1.00 62.72 72 ARG A CA 1
ATOM 568 C C . ARG A 1 72 ? 14.867 -8.318 -7.113 1.00 62.72 72 ARG A C 1
ATOM 570 O O . ARG A 1 72 ? 15.421 -8.856 -6.158 1.00 62.72 72 ARG A O 1
ATOM 577 N N . ALA A 1 73 ? 14.856 -6.993 -7.262 1.00 64.75 73 ALA A N 1
ATOM 578 C CA . ALA A 1 73 ? 15.474 -6.096 -6.274 1.00 64.75 73 ALA A CA 1
ATOM 579 C C . ALA A 1 73 ? 14.910 -6.291 -4.849 1.00 64.75 73 ALA A C 1
ATOM 581 O O . ALA A 1 73 ? 15.636 -6.130 -3.875 1.00 64.75 73 ALA A O 1
ATOM 582 N N . ALA A 1 74 ? 13.655 -6.743 -4.721 1.00 65.44 74 ALA A N 1
ATOM 583 C CA . ALA A 1 74 ? 13.064 -7.126 -3.436 1.00 65.44 74 ALA A CA 1
ATOM 584 C C . ALA A 1 74 ? 13.827 -8.258 -2.714 1.00 65.44 74 ALA A C 1
ATOM 586 O O . ALA A 1 74 ? 13.828 -8.306 -1.490 1.00 65.44 74 ALA A O 1
ATOM 587 N N . PHE A 1 75 ? 14.483 -9.159 -3.454 1.00 75.94 75 PHE A N 1
ATOM 588 C CA . PHE A 1 75 ? 15.248 -10.277 -2.889 1.00 75.94 75 PHE A CA 1
ATOM 589 C C . PHE A 1 75 ? 16.732 -9.951 -2.679 1.00 75.94 75 PHE A C 1
ATOM 591 O O . PHE A 1 75 ? 17.401 -10.650 -1.929 1.00 75.94 75 PHE A O 1
ATOM 598 N N . ASN A 1 76 ? 17.246 -8.902 -3.327 1.00 76.44 76 ASN A N 1
ATOM 599 C CA . ASN A 1 76 ? 18.639 -8.463 -3.234 1.00 76.44 76 ASN A CA 1
ATOM 600 C C . ASN A 1 76 ? 18.677 -6.955 -2.979 1.00 76.44 76 ASN A C 1
ATOM 602 O O . ASN A 1 76 ? 18.990 -6.167 -3.874 1.00 76.44 76 ASN A O 1
ATOM 606 N N . TYR A 1 77 ? 18.319 -6.556 -1.759 1.00 76.88 77 TYR A N 1
ATOM 607 C CA . TYR A 1 77 ? 18.307 -5.150 -1.377 1.00 76.88 77 TYR A CA 1
ATOM 608 C C . TYR A 1 77 ? 19.726 -4.567 -1.390 1.00 76.88 77 TYR A C 1
ATOM 610 O O . TYR A 1 77 ? 20.613 -5.037 -0.679 1.00 76.88 77 TYR A O 1
ATOM 618 N N . ASN A 1 78 ? 19.931 -3.513 -2.176 1.00 76.56 78 ASN A N 1
ATOM 619 C CA . ASN A 1 78 ? 21.174 -2.743 -2.208 1.00 76.56 78 ASN A CA 1
ATOM 620 C C . ASN A 1 78 ? 20.936 -1.332 -1.658 1.00 76.56 78 ASN A C 1
ATOM 622 O O . ASN A 1 78 ? 20.283 -0.532 -2.322 1.00 76.56 78 ASN A O 1
ATOM 626 N N . SER A 1 79 ? 21.506 -1.016 -0.492 1.00 80.75 79 SER A N 1
ATOM 627 C CA . SER A 1 79 ? 21.337 0.272 0.199 1.00 80.75 79 SER A CA 1
ATOM 628 C C . SER A 1 79 ? 21.930 1.485 -0.526 1.00 80.75 79 SER A C 1
ATOM 630 O O . SER A 1 79 ? 21.625 2.613 -0.152 1.00 80.75 79 SER A O 1
ATOM 632 N N . GLN A 1 80 ? 22.758 1.278 -1.553 1.00 80.19 80 GLN A N 1
ATOM 633 C CA . GLN A 1 80 ? 23.328 2.352 -2.378 1.00 80.19 80 GLN A CA 1
ATOM 634 C C . GLN A 1 80 ? 22.352 2.860 -3.451 1.00 80.19 80 GLN A C 1
ATOM 636 O O . GLN A 1 80 ? 22.639 3.840 -4.135 1.00 80.19 80 GLN A O 1
ATOM 641 N N . ILE A 1 81 ? 21.216 2.181 -3.635 1.00 73.50 81 ILE A N 1
ATOM 642 C CA . ILE A 1 81 ? 20.192 2.548 -4.612 1.00 73.50 81 ILE A CA 1
ATOM 643 C C . ILE A 1 81 ? 19.073 3.305 -3.897 1.00 73.50 81 ILE A C 1
ATOM 645 O O . ILE A 1 81 ? 18.520 2.833 -2.906 1.00 73.50 81 ILE A O 1
ATOM 649 N N . ASP A 1 82 ? 18.701 4.464 -4.437 1.00 74.88 82 ASP A N 1
ATOM 650 C CA . ASP A 1 82 ? 17.513 5.193 -4.001 1.00 74.88 82 ASP A CA 1
ATOM 651 C C . ASP A 1 82 ? 16.245 4.559 -4.604 1.00 74.88 82 ASP A C 1
ATOM 653 O O . ASP A 1 82 ? 15.900 4.779 -5.769 1.00 74.88 82 ASP A O 1
ATOM 657 N N . TYR A 1 83 ? 15.551 3.744 -3.804 1.00 74.75 83 TYR A N 1
ATOM 658 C CA . TYR A 1 83 ? 14.304 3.079 -4.202 1.00 74.75 83 TYR A CA 1
ATOM 659 C C . TYR A 1 83 ? 13.073 3.990 -4.155 1.00 74.75 83 TYR A C 1
ATOM 661 O O . TYR A 1 83 ? 12.021 3.599 -4.672 1.00 74.75 83 TYR A O 1
ATOM 669 N N . SER A 1 84 ? 13.175 5.196 -3.581 1.00 74.06 84 SER A N 1
ATOM 670 C CA . SER A 1 84 ? 12.028 6.104 -3.430 1.00 74.06 84 SER A CA 1
ATOM 671 C C . SER A 1 84 ? 11.400 6.463 -4.779 1.00 74.06 84 SER A C 1
ATOM 673 O O . SER A 1 84 ? 10.181 6.575 -4.899 1.00 74.06 84 SER A O 1
ATOM 675 N N . MET A 1 85 ? 12.223 6.539 -5.830 1.00 68.25 85 MET A N 1
ATOM 676 C CA . MET A 1 85 ? 11.781 6.874 -7.182 1.00 68.25 85 MET A CA 1
ATOM 677 C C . MET A 1 85 ? 11.022 5.738 -7.890 1.00 68.25 85 MET A C 1
ATOM 679 O O . MET A 1 85 ? 10.392 5.972 -8.923 1.00 68.25 85 MET A O 1
ATOM 683 N N . TYR A 1 86 ? 11.083 4.515 -7.359 1.00 68.44 86 TYR A N 1
ATOM 684 C CA . TYR A 1 86 ? 10.553 3.311 -8.005 1.00 68.44 86 TYR A CA 1
ATOM 685 C C . TYR A 1 86 ? 9.447 2.615 -7.202 1.00 68.44 86 TYR A C 1
ATOM 687 O O . TYR A 1 86 ? 8.760 1.751 -7.740 1.00 68.44 86 TYR A O 1
ATOM 695 N N . GLY A 1 87 ? 9.267 2.986 -5.933 1.00 68.81 87 GLY A N 1
ATOM 696 C CA . GLY A 1 87 ? 8.334 2.359 -4.995 1.00 68.81 87 GLY A CA 1
ATOM 697 C C . GLY A 1 87 ? 7.008 3.096 -4.815 1.00 68.81 87 GLY A C 1
ATOM 698 O O . GLY A 1 87 ? 6.408 2.986 -3.749 1.00 68.81 87 GLY A O 1
ATOM 699 N N . TYR A 1 88 ? 6.545 3.875 -5.799 1.00 74.06 88 TYR A N 1
ATOM 700 C CA . TYR A 1 88 ? 5.227 4.501 -5.687 1.00 74.06 88 TYR A CA 1
ATOM 701 C C . TYR A 1 88 ? 4.131 3.462 -5.946 1.00 74.06 88 TYR A C 1
ATOM 703 O O . TYR A 1 88 ? 3.769 3.191 -7.089 1.00 74.06 88 TYR A O 1
ATOM 711 N N . ILE A 1 89 ? 3.635 2.872 -4.859 1.00 75.94 89 ILE A N 1
ATOM 712 C CA . ILE A 1 89 ? 2.557 1.873 -4.863 1.00 75.94 89 ILE A CA 1
ATOM 713 C C . ILE A 1 89 ? 1.194 2.532 -5.160 1.00 75.94 89 ILE A C 1
ATOM 715 O O . ILE A 1 89 ? 0.287 1.868 -5.642 1.00 75.94 89 ILE A O 1
ATOM 719 N N . GLY A 1 90 ? 1.066 3.847 -4.957 1.00 81.00 90 GLY A N 1
ATOM 720 C CA . GLY A 1 90 ? -0.188 4.587 -5.116 1.00 81.00 90 GLY A CA 1
ATOM 721 C C . GLY A 1 90 ? -0.821 4.972 -3.781 1.00 81.00 90 GLY A C 1
ATOM 722 O O . GLY A 1 90 ? -0.293 4.660 -2.713 1.00 81.00 90 GLY A O 1
ATOM 723 N N . ILE A 1 91 ? -1.945 5.685 -3.852 1.00 81.69 91 ILE A N 1
ATOM 724 C CA . ILE A 1 91 ? -2.820 5.913 -2.697 1.00 81.69 91 ILE A CA 1
ATOM 725 C C . ILE A 1 91 ? -3.710 4.687 -2.478 1.00 81.69 91 ILE A C 1
ATOM 727 O O . ILE A 1 91 ? -4.011 3.964 -3.422 1.00 81.69 91 ILE A O 1
ATOM 731 N N . MET A 1 92 ? -4.099 4.442 -1.230 1.00 85.06 92 MET A N 1
ATOM 732 C CA . MET A 1 92 ? -4.986 3.341 -0.853 1.00 85.06 92 MET A CA 1
ATOM 733 C C . MET A 1 92 ? -6.437 3.850 -0.848 1.00 85.06 92 MET A C 1
ATOM 735 O O . MET A 1 92 ? -6.988 4.151 0.207 1.00 85.06 92 MET A O 1
ATOM 739 N N . ASP A 1 93 ? -7.004 4.073 -2.035 1.00 84.81 93 ASP A N 1
ATOM 740 C CA . ASP A 1 93 ? -8.313 4.719 -2.235 1.00 84.81 93 ASP A CA 1
ATOM 741 C C . ASP A 1 93 ? -9.403 3.782 -2.768 1.00 84.81 93 ASP A C 1
ATOM 743 O O . ASP A 1 93 ? -10.593 4.079 -2.649 1.00 84.81 93 ASP A O 1
ATOM 747 N N . ALA A 1 94 ? -9.014 2.648 -3.341 1.00 82.31 94 ALA A N 1
ATOM 748 C CA . ALA A 1 94 ? -9.946 1.621 -3.754 1.00 82.31 94 ALA A CA 1
ATOM 749 C C . ALA A 1 94 ? -10.365 0.770 -2.543 1.00 82.31 94 ALA A C 1
ATOM 751 O O . ALA A 1 94 ? -9.630 0.639 -1.564 1.00 82.31 94 ALA A O 1
ATOM 752 N N . THR A 1 95 ? -11.575 0.214 -2.595 1.00 85.06 95 THR A N 1
ATOM 753 C CA . THR A 1 95 ? -12.112 -0.671 -1.557 1.00 85.06 95 THR A CA 1
ATOM 754 C C . THR A 1 95 ? -12.420 -2.043 -2.136 1.00 85.06 95 THR A C 1
ATOM 756 O O . THR A 1 95 ? -12.918 -2.187 -3.257 1.00 85.06 95 THR A O 1
ATOM 759 N N . PHE A 1 96 ? -12.124 -3.089 -1.368 1.00 82.88 96 PHE A N 1
ATOM 760 C CA . PHE A 1 96 ? -12.447 -4.454 -1.755 1.00 82.88 96 PHE A CA 1
ATOM 761 C C . PHE A 1 96 ? -13.947 -4.749 -1.573 1.00 82.88 96 PHE A C 1
ATOM 763 O O . PHE A 1 96 ? -14.454 -4.595 -0.463 1.00 82.88 96 PHE A O 1
ATOM 770 N N . PRO A 1 97 ? -14.640 -5.318 -2.582 1.00 80.62 97 PRO A N 1
ATOM 771 C CA . PRO A 1 97 ? -16.093 -5.535 -2.535 1.00 80.62 97 PRO A CA 1
ATOM 772 C C . PRO A 1 97 ? -16.612 -6.461 -1.425 1.00 80.62 97 PRO A C 1
ATOM 774 O O . PRO A 1 97 ? -17.812 -6.519 -1.184 1.00 80.62 97 PRO A O 1
ATOM 777 N N . HIS A 1 98 ? -15.741 -7.273 -0.822 1.00 83.50 98 HIS A N 1
ATOM 778 C CA . HIS A 1 98 ? -16.137 -8.320 0.126 1.00 83.50 98 HIS A CA 1
ATOM 779 C C . HIS A 1 98 ? -15.846 -7.978 1.588 1.00 83.50 98 HIS A C 1
ATOM 781 O O . HIS A 1 98 ? -16.397 -8.630 2.472 1.00 83.50 98 HIS A O 1
ATOM 787 N N . CYS A 1 99 ? -14.937 -7.033 1.831 1.00 81.38 99 CYS A N 1
ATOM 788 C CA . CYS A 1 99 ? -14.388 -6.729 3.153 1.00 81.38 99 CYS A CA 1
ATOM 789 C C . CYS A 1 99 ? -14.392 -5.229 3.472 1.00 81.38 99 CYS A C 1
ATOM 791 O O . CYS A 1 99 ? -13.965 -4.870 4.563 1.00 81.38 99 CYS A O 1
ATOM 793 N N . ASP A 1 100 ? -14.776 -4.373 2.513 1.00 83.31 100 ASP A N 1
ATOM 794 C CA . ASP A 1 100 ? -14.647 -2.907 2.558 1.00 83.31 100 ASP A CA 1
ATOM 795 C C . ASP A 1 100 ? -13.242 -2.408 2.947 1.00 83.31 100 ASP A C 1
ATOM 797 O O . ASP A 1 100 ? -13.031 -1.235 3.250 1.00 83.31 100 ASP A O 1
ATOM 801 N N . ALA A 1 101 ? -12.249 -3.300 2.906 1.00 85.81 101 ALA A N 1
ATOM 802 C CA . ALA A 1 101 ? -10.869 -2.985 3.203 1.00 85.81 101 ALA A CA 1
ATOM 803 C C . ALA A 1 101 ? -10.295 -2.142 2.067 1.00 8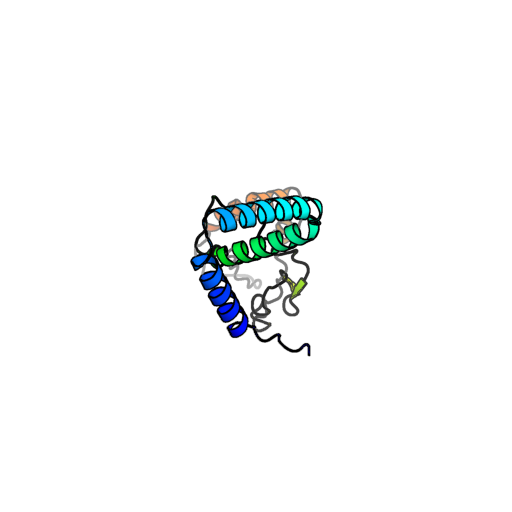5.81 101 ALA A C 1
ATOM 805 O O . ALA A 1 101 ? -10.500 -2.455 0.890 1.00 85.81 101 ALA A O 1
ATOM 806 N N . ALA A 1 102 ? -9.563 -1.095 2.430 1.00 87.12 102 ALA A N 1
ATOM 807 C CA . ALA A 1 102 ? -8.884 -0.251 1.466 1.00 87.12 102 ALA A CA 1
ATOM 808 C C . ALA A 1 102 ? -7.706 -1.012 0.830 1.00 87.12 102 ALA A C 1
ATOM 810 O O . ALA A 1 102 ? -7.039 -1.805 1.501 1.00 87.12 102 ALA A O 1
ATOM 811 N N . ASN A 1 103 ? -7.469 -0.806 -0.465 1.00 86.00 103 ASN A N 1
ATOM 812 C CA . ASN A 1 103 ? -6.457 -1.532 -1.223 1.00 86.00 103 ASN A CA 1
ATOM 813 C C . ASN A 1 103 ? -5.630 -0.635 -2.138 1.00 86.00 103 ASN A C 1
ATOM 815 O O . ASN A 1 103 ? -6.058 0.440 -2.561 1.00 86.00 103 ASN A O 1
ATOM 819 N N . PHE A 1 104 ? -4.411 -1.086 -2.425 1.00 85.94 104 PHE A N 1
ATOM 820 C CA . PHE A 1 104 ? -3.523 -0.378 -3.337 1.00 85.94 104 PHE A CA 1
ATOM 821 C C . PHE A 1 104 ? -3.835 -0.712 -4.804 1.00 85.94 104 PHE A C 1
ATOM 823 O O . PHE A 1 104 ? -4.228 -1.840 -5.132 1.00 85.94 104 PHE A O 1
ATOM 830 N N . PRO A 1 105 ? -3.608 0.235 -5.731 1.00 80.75 105 PRO A N 1
ATOM 831 C CA . PRO A 1 105 ? -3.795 -0.018 -7.149 1.00 80.75 105 PRO A CA 1
ATOM 832 C C . PRO A 1 105 ? -2.797 -1.075 -7.643 1.00 80.75 105 PRO A C 1
ATOM 834 O O . PRO A 1 105 ? -1.588 -0.964 -7.462 1.00 80.75 105 PRO A O 1
ATOM 837 N N . GLY A 1 106 ? -3.316 -2.110 -8.306 1.00 78.06 106 GLY A N 1
ATOM 838 C CA . GLY A 1 106 ? -2.520 -3.234 -8.812 1.00 78.06 106 GLY A CA 1
ATOM 839 C C . GLY A 1 106 ? -2.462 -4.448 -7.883 1.00 78.06 106 GLY A C 1
ATOM 840 O O . GLY A 1 106 ? -1.903 -5.474 -8.273 1.00 78.06 106 GLY A O 1
ATOM 841 N N . GLU A 1 107 ? -3.075 -4.386 -6.698 1.00 84.56 107 GLU A N 1
ATOM 842 C CA . GLU A 1 107 ? -3.281 -5.579 -5.880 1.00 84.56 107 GLU A CA 1
ATOM 843 C C . GLU A 1 107 ? -4.233 -6.569 -6.552 1.00 84.56 107 GLU A C 1
ATOM 845 O O . GLU A 1 107 ? -5.211 -6.204 -7.209 1.00 84.56 107 GLU A O 1
ATOM 850 N N . THR A 1 108 ? -3.946 -7.860 -6.386 1.00 84.81 108 THR A N 1
ATOM 851 C CA . THR A 1 108 ? -4.811 -8.903 -6.942 1.00 84.81 108 THR A CA 1
ATOM 852 C C . THR A 1 108 ? -6.059 -9.105 -6.074 1.00 84.81 108 THR A C 1
ATOM 854 O O . THR A 1 108 ? -5.970 -8.989 -4.850 1.00 84.81 108 THR A O 1
ATOM 857 N N . PRO A 1 109 ? -7.203 -9.513 -6.660 1.00 78.94 109 PRO A N 1
ATOM 858 C CA . PRO A 1 109 ? -8.428 -9.820 -5.912 1.00 78.94 109 PRO A CA 1
ATOM 859 C C . PRO A 1 109 ? -8.261 -10.859 -4.793 1.00 78.94 109 PRO A C 1
ATOM 861 O O . PRO A 1 109 ? -9.054 -10.911 -3.859 1.00 78.94 109 PRO A O 1
ATOM 864 N N . GLY A 1 110 ? -7.225 -11.699 -4.879 1.00 83.12 110 GLY A N 1
ATOM 865 C CA . GLY A 1 110 ? -6.907 -12.699 -3.865 1.00 83.12 110 GLY A CA 1
ATOM 866 C C . GLY A 1 110 ? -6.216 -12.149 -2.613 1.00 83.12 110 GLY A C 1
ATOM 867 O O . GLY A 1 110 ? -6.157 -12.879 -1.628 1.00 83.12 110 GLY A O 1
ATOM 868 N N . MET A 1 111 ? -5.711 -10.907 -2.628 1.00 85.06 111 MET A N 1
ATOM 869 C CA . MET A 1 111 ? -4.962 -10.331 -1.500 1.00 85.06 111 MET A CA 1
ATOM 870 C C . MET A 1 111 ? -5.858 -9.992 -0.298 1.00 85.06 111 MET A C 1
ATOM 872 O O . MET A 1 111 ? -5.458 -10.290 0.824 1.00 85.06 111 MET A O 1
ATOM 876 N N . CYS A 1 112 ? -7.079 -9.460 -0.495 1.00 84.44 112 CYS A N 1
ATOM 877 C CA . CYS A 1 112 ? -8.078 -9.373 0.589 1.00 84.44 112 CYS A CA 1
ATOM 878 C C . CYS A 1 112 ? -9.041 -10.554 0.535 1.00 84.44 112 CYS A C 1
ATOM 880 O O . CYS A 1 112 ? -9.589 -10.905 -0.514 1.00 84.44 112 CYS A O 1
ATOM 882 N N . CYS A 1 113 ? -9.294 -11.138 1.706 1.00 84.94 113 CYS A N 1
ATOM 883 C CA . CYS A 1 113 ? -10.343 -12.131 1.944 1.00 84.94 113 CYS A CA 1
ATOM 884 C C . CYS A 1 113 ? -10.330 -13.349 1.006 1.00 84.94 113 CYS A C 1
ATOM 886 O O . CYS A 1 113 ? -11.359 -14.006 0.829 1.00 84.94 113 CYS A O 1
ATOM 888 N N . ALA A 1 114 ? -9.182 -13.650 0.386 1.00 86.44 114 ALA A N 1
ATOM 889 C CA . ALA A 1 114 ? -9.039 -14.687 -0.631 1.00 86.44 114 ALA A CA 1
ATOM 890 C C . ALA A 1 114 ? -10.152 -14.621 -1.699 1.00 86.44 114 ALA A C 1
ATOM 892 O O . ALA A 1 114 ? -10.739 -15.647 -2.058 1.00 86.44 114 ALA A O 1
ATOM 893 N N . ASN A 1 115 ? -10.457 -13.406 -2.177 1.00 84.88 115 ASN A N 1
ATOM 894 C CA . ASN A 1 115 ? -11.535 -13.127 -3.128 1.00 84.88 115 ASN A CA 1
ATOM 895 C C . ASN A 1 115 ? -12.932 -13.535 -2.604 1.00 84.88 115 ASN A C 1
ATOM 897 O O . ASN A 1 115 ? -13.693 -14.220 -3.286 1.00 84.88 115 ASN A O 1
ATOM 901 N N . GLY A 1 116 ? -13.234 -13.175 -1.352 1.00 84.94 116 GLY A N 1
ATOM 902 C CA . GLY A 1 116 ? -14.537 -13.399 -0.711 1.00 84.94 116 GLY A CA 1
ATOM 903 C C . GLY A 1 116 ? -14.744 -14.788 -0.097 1.00 84.94 116 GLY A C 1
ATOM 904 O O . GLY A 1 116 ? -15.828 -15.074 0.410 1.00 84.94 116 GLY A O 1
ATOM 905 N N . LYS A 1 117 ? -13.721 -15.654 -0.118 1.00 86.69 117 LYS A N 1
ATOM 906 C CA . LYS A 1 117 ? -13.759 -16.971 0.543 1.00 86.69 117 LYS A CA 1
ATOM 907 C C . LYS A 1 117 ? -13.661 -16.862 2.061 1.00 86.69 117 LYS A C 1
ATOM 909 O O . LYS A 1 117 ? -14.222 -17.692 2.768 1.00 86.69 117 LYS A O 1
ATOM 914 N N . VAL A 1 118 ? -12.936 -15.860 2.550 1.00 86.56 118 VAL A N 1
ATOM 915 C CA . VAL A 1 118 ? -12.839 -15.554 3.977 1.00 86.56 118 VAL A CA 1
ATOM 916 C C . VAL A 1 118 ? -13.840 -14.450 4.284 1.00 86.56 118 VAL A C 1
ATOM 918 O O . VAL A 1 118 ? -13.824 -13.403 3.643 1.00 86.56 118 VAL A O 1
ATOM 921 N N . ARG A 1 119 ? -14.712 -14.688 5.264 1.00 82.00 119 ARG A N 1
ATOM 922 C CA . ARG A 1 119 ? -15.589 -13.665 5.837 1.00 82.00 119 ARG A CA 1
ATOM 923 C C . ARG A 1 119 ? -15.168 -13.449 7.278 1.00 82.00 119 ARG A C 1
ATOM 925 O O . ARG A 1 119 ? -15.225 -14.385 8.071 1.00 82.00 119 ARG A O 1
ATOM 932 N N . LEU A 1 120 ? -14.715 -12.241 7.590 1.00 78.69 120 LEU A N 1
ATOM 933 C CA . LEU A 1 120 ? -14.420 -11.865 8.965 1.00 78.69 120 LEU A CA 1
ATOM 934 C C . LEU A 1 120 ? -15.746 -11.604 9.695 1.00 78.69 120 LEU A C 1
ATOM 936 O O . LEU A 1 120 ? -16.627 -10.960 9.117 1.00 78.69 120 LEU A O 1
ATOM 940 N N . PRO A 1 121 ? -15.923 -12.116 10.924 1.00 82.06 121 PRO A N 1
ATOM 941 C CA . PRO A 1 121 ? -17.063 -11.740 11.743 1.00 82.06 121 PRO A CA 1
ATOM 942 C C . PRO A 1 121 ? -17.009 -10.239 12.046 1.00 82.06 121 PRO A C 1
ATOM 944 O O . PRO A 1 121 ? -15.931 -9.643 12.114 1.00 82.06 121 PRO A O 1
ATOM 947 N N . THR A 1 122 ? -18.176 -9.624 12.224 1.00 81.25 122 THR A N 1
ATOM 948 C CA . THR A 1 122 ? -18.258 -8.234 12.676 1.00 81.25 122 THR A CA 1
ATOM 949 C C . THR A 1 122 ? -17.606 -8.119 14.050 1.00 81.25 122 THR A C 1
ATOM 951 O O . THR A 1 122 ? -17.893 -8.920 14.937 1.00 81.25 122 THR A O 1
ATOM 954 N N . LEU A 1 123 ? -16.719 -7.138 14.220 1.00 81.62 123 LEU A N 1
ATOM 955 C CA . LEU A 1 123 ? -16.098 -6.865 15.512 1.00 81.62 123 LEU A CA 1
ATOM 956 C C . LEU A 1 123 ? -17.170 -6.379 16.488 1.00 81.62 123 LEU A C 1
ATOM 958 O O . LEU A 1 123 ? -17.814 -5.356 16.249 1.00 81.62 123 LEU A O 1
ATOM 962 N N . GLU A 1 124 ? -17.360 -7.119 17.575 1.00 86.38 124 GLU A N 1
ATOM 963 C CA . GLU A 1 124 ? -18.219 -6.680 18.668 1.00 86.38 124 GLU A CA 1
ATOM 964 C C . GLU A 1 124 ? -17.587 -5.484 19.383 1.00 86.38 124 GLU A C 1
ATOM 966 O O . GLU A 1 124 ? -16.363 -5.373 19.511 1.00 86.38 124 GLU A O 1
ATOM 971 N N . THR A 1 125 ? -18.430 -4.562 19.847 1.00 87.00 125 THR A N 1
ATOM 972 C CA . THR A 1 125 ? -17.961 -3.424 20.635 1.00 87.00 125 THR A CA 1
ATOM 973 C C . THR A 1 125 ? -17.375 -3.931 21.950 1.00 87.00 125 THR A C 1
ATOM 975 O O . THR A 1 125 ? -18.057 -4.685 22.650 1.00 87.00 125 THR A O 1
ATOM 978 N N . PRO A 1 126 ? -16.153 -3.517 22.324 1.00 88.88 126 PRO A N 1
ATOM 979 C CA . PRO A 1 126 ? -15.566 -3.942 23.585 1.00 88.88 126 PRO A CA 1
ATOM 980 C C . PRO A 1 126 ? -16.436 -3.492 24.771 1.00 88.88 126 PRO A C 1
ATOM 982 O O . PRO A 1 126 ? -17.079 -2.443 24.691 1.00 88.88 126 PRO A O 1
ATOM 985 N N . PRO A 1 127 ? -16.460 -4.248 25.881 1.00 89.69 127 PRO A N 1
ATOM 986 C CA . PRO A 1 127 ? -17.172 -3.844 27.089 1.00 89.69 127 PRO A CA 1
ATOM 987 C C . PRO A 1 127 ? -16.484 -2.651 27.777 1.00 89.69 127 PRO A C 1
ATOM 989 O O . PRO A 1 127 ? -15.276 -2.442 27.645 1.00 89.69 127 PRO A O 1
ATOM 992 N N . GLU A 1 128 ? -17.229 -1.871 28.561 1.00 88.38 128 GLU A N 1
ATOM 993 C CA . GLU A 1 128 ? -16.634 -0.859 29.447 1.00 88.38 128 GLU A CA 1
ATOM 994 C C . GLU A 1 128 ? -15.877 -1.528 30.614 1.00 88.38 128 GLU A C 1
ATOM 996 O O . GLU A 1 128 ? -16.307 -2.582 31.091 1.00 88.38 128 GLU A O 1
ATOM 1001 N N . PRO A 1 129 ? -14.757 -0.951 31.101 1.00 88.12 129 PRO A N 1
ATOM 1002 C CA . PRO A 1 129 ? -14.199 0.369 30.774 1.00 88.12 129 PRO A CA 1
ATOM 1003 C C . PRO A 1 129 ? -13.307 0.404 29.514 1.00 88.12 129 PRO A C 1
ATOM 1005 O O . PRO A 1 129 ? -12.738 1.438 29.173 1.00 88.12 129 PRO A O 1
ATOM 1008 N N . LEU A 1 130 ? -13.112 -0.729 28.832 1.00 89.50 130 LEU A N 1
ATOM 1009 C CA . LEU A 1 130 ? -12.163 -0.824 27.720 1.00 89.50 130 LEU A CA 1
ATOM 1010 C C . LEU A 1 130 ? -12.602 0.031 26.523 1.00 89.50 130 LEU A C 1
ATOM 1012 O O . LEU A 1 130 ? -11.767 0.662 25.878 1.00 89.50 130 LEU A O 1
ATOM 1016 N N . TYR A 1 131 ? -13.908 0.097 26.259 1.00 90.31 131 TYR A N 1
ATOM 1017 C CA . TYR A 1 131 ? -14.465 0.945 25.207 1.00 90.31 131 TYR A CA 1
ATOM 1018 C C . TYR A 1 131 ? -14.073 2.415 25.377 1.00 90.31 131 TYR A C 1
ATOM 1020 O O . TYR A 1 131 ? -13.533 3.016 24.446 1.00 90.31 131 TYR A O 1
ATOM 1028 N N . SER A 1 132 ? -14.266 2.987 26.568 1.00 93.50 132 SER A N 1
ATOM 1029 C CA . SER A 1 132 ? -13.884 4.374 26.846 1.00 93.50 132 SER A CA 1
ATOM 1030 C C . SER A 1 132 ? -12.371 4.610 26.799 1.00 93.50 132 SER A C 1
ATOM 1032 O O . SER A 1 132 ? -11.945 5.709 26.443 1.00 93.50 132 SER A O 1
ATOM 1034 N N . PHE A 1 133 ? -11.543 3.603 27.079 1.00 91.88 133 PHE A N 1
ATOM 1035 C CA . PHE A 1 133 ? -10.091 3.712 26.910 1.00 91.88 133 PHE A CA 1
ATOM 1036 C C . PHE A 1 133 ? -9.621 3.627 25.454 1.00 91.88 133 PHE A C 1
ATOM 1038 O O . PHE A 1 133 ? -8.634 4.270 25.110 1.00 91.88 133 PHE A O 1
ATOM 1045 N N . ILE A 1 134 ? -10.294 2.847 24.606 1.00 91.81 134 ILE A N 1
ATOM 1046 C CA . ILE A 1 134 ? -9.911 2.680 23.195 1.00 91.81 134 ILE A CA 1
ATOM 1047 C C . ILE A 1 134 ? -10.482 3.809 22.331 1.00 91.81 134 ILE A C 1
ATOM 1049 O O . ILE A 1 134 ? -9.781 4.358 21.484 1.00 91.81 134 ILE A O 1
ATOM 1053 N N . PHE A 1 135 ? -11.753 4.155 22.540 1.00 92.38 135 PHE A N 1
ATOM 1054 C CA . PHE A 1 135 ? -12.498 5.090 21.691 1.00 92.38 135 PHE A CA 1
ATOM 1055 C C . PHE A 1 135 ? -12.775 6.444 22.357 1.00 92.38 135 PHE A C 1
ATOM 1057 O O . PHE A 1 135 ? -13.307 7.349 21.713 1.00 92.38 135 PHE A O 1
ATOM 1064 N N . GLY A 1 136 ? -12.440 6.618 23.639 1.00 91.19 136 GLY A N 1
ATOM 1065 C CA . GLY A 1 136 ? -12.656 7.883 24.340 1.00 91.19 136 GLY A CA 1
ATOM 1066 C C . GLY A 1 136 ? -11.655 8.969 23.948 1.00 91.19 136 GLY A C 1
ATOM 1067 O O . GLY A 1 136 ? -10.567 8.708 23.441 1.00 91.19 136 GLY A O 1
ATOM 1068 N N . THR A 1 137 ? -11.997 10.222 24.240 1.00 93.06 137 THR A N 1
ATOM 1069 C CA . THR A 1 137 ? -11.154 11.403 23.964 1.00 93.06 137 THR A CA 1
ATOM 1070 C C . THR A 1 137 ? -10.534 12.014 25.223 1.00 93.06 137 THR A C 1
ATOM 1072 O O . THR A 1 137 ? -9.824 13.023 25.145 1.00 93.06 137 THR A O 1
ATOM 1075 N N . SER A 1 138 ? -10.789 11.407 26.385 1.00 94.00 138 SER A N 1
ATOM 1076 C CA . SER A 1 138 ? -10.281 11.844 27.683 1.00 94.00 138 SER A CA 1
ATOM 1077 C C . SER A 1 138 ? -8.753 11.776 27.754 1.00 94.00 138 SER A C 1
ATOM 1079 O O . SER A 1 138 ? -8.092 11.058 26.998 1.00 94.00 138 SER A O 1
ATOM 1081 N N . GLN A 1 139 ? -8.171 12.495 28.717 1.00 94.94 139 GLN A N 1
ATOM 1082 C CA . GLN A 1 139 ? -6.732 12.416 28.972 1.00 94.94 139 GLN A CA 1
ATOM 1083 C C . GLN A 1 139 ? -6.293 10.990 29.337 1.00 94.94 139 GLN A C 1
ATOM 1085 O O . GLN A 1 139 ? -5.222 10.553 28.924 1.00 94.94 139 GLN A O 1
ATOM 1090 N N . THR A 1 140 ? -7.143 10.253 30.055 1.00 90.62 140 THR A N 1
ATOM 1091 C CA . THR A 1 140 ? -6.897 8.859 30.436 1.00 90.62 140 THR A CA 1
ATOM 1092 C C . THR A 1 140 ? -6.892 7.920 29.232 1.00 90.62 140 THR A C 1
ATOM 1094 O O . THR A 1 140 ? -6.002 7.083 29.142 1.00 90.62 140 THR A O 1
ATOM 1097 N N . SER A 1 141 ? -7.803 8.101 28.269 1.00 94.62 141 SER A N 1
ATOM 1098 C CA . SER A 1 141 ? -7.801 7.354 27.000 1.00 94.62 141 SER A CA 1
ATOM 1099 C C . SER A 1 141 ? -6.509 7.594 26.211 1.00 94.62 141 SER A C 1
ATOM 1101 O O . SER A 1 141 ? -5.817 6.656 25.820 1.00 94.62 141 SER A O 1
ATOM 1103 N N . LYS A 1 142 ? -6.093 8.860 26.068 1.00 95.19 142 LYS A N 1
ATOM 1104 C CA . LYS A 1 142 ? -4.843 9.201 25.367 1.00 95.19 142 LYS A CA 1
ATOM 1105 C C . LYS A 1 142 ? -3.615 8.581 26.032 1.00 95.19 142 LYS A C 1
ATOM 1107 O O . LYS A 1 142 ? -2.752 8.055 25.337 1.00 95.19 142 LYS A O 1
ATOM 1112 N N . GLN A 1 143 ? -3.545 8.639 27.364 1.00 94.94 143 GLN A N 1
ATOM 1113 C CA . GLN A 1 143 ? -2.464 8.020 28.135 1.00 94.94 143 GLN A CA 1
ATOM 1114 C C . GLN A 1 143 ? -2.462 6.495 28.015 1.00 94.94 143 GLN A C 1
ATOM 1116 O O . GLN A 1 143 ? -1.386 5.902 27.925 1.00 94.94 143 GLN A O 1
ATOM 1121 N N . PHE A 1 144 ? -3.643 5.873 27.996 1.00 92.56 144 PHE A N 1
ATOM 1122 C CA . PHE A 1 144 ? -3.795 4.441 27.775 1.00 92.56 144 PHE A CA 1
ATOM 1123 C C . PHE A 1 144 ? -3.258 4.042 26.398 1.00 92.56 144 PHE A C 1
ATOM 1125 O O . PHE A 1 144 ? -2.368 3.201 26.312 1.00 92.56 144 PHE A O 1
ATOM 1132 N N . LEU A 1 145 ? -3.715 4.703 25.330 1.00 93.31 145 LEU A N 1
ATOM 1133 C CA . LEU A 1 145 ? -3.287 4.414 23.959 1.00 93.31 145 LEU A CA 1
ATOM 1134 C C . LEU A 1 145 ? -1.789 4.667 23.739 1.00 93.31 145 LEU A C 1
ATOM 1136 O O . LEU A 1 145 ? -1.131 3.872 23.071 1.00 93.31 145 LEU A O 1
ATOM 1140 N N . SER A 1 146 ? -1.218 5.725 24.329 1.00 95.62 146 SER A N 1
ATOM 1141 C CA . SER A 1 146 ? 0.216 6.011 24.185 1.00 95.62 146 SER A CA 1
ATOM 1142 C C . SER A 1 146 ? 1.109 4.978 24.877 1.00 95.62 146 SER A C 1
ATOM 1144 O O . SER A 1 146 ? 2.257 4.804 24.477 1.00 95.62 146 SER A O 1
ATOM 1146 N N . HIS A 1 147 ? 0.598 4.292 25.903 1.00 92.50 147 HIS A N 1
ATOM 1147 C CA . HIS A 1 147 ? 1.340 3.288 26.670 1.00 92.50 147 HIS A CA 1
ATOM 1148 C C . HIS A 1 147 ? 0.725 1.887 26.564 1.00 92.50 147 HIS A C 1
ATOM 1150 O O . HIS A 1 147 ? 1.013 1.033 27.401 1.00 92.50 147 HIS A O 1
ATOM 1156 N N . ILE A 1 148 ? -0.093 1.617 25.540 1.00 92.44 148 ILE A N 1
ATOM 1157 C CA . ILE A 1 148 ? -0.874 0.374 25.434 1.00 92.44 148 ILE A CA 1
ATOM 1158 C C . ILE A 1 148 ? 0.008 -0.878 25.512 1.00 92.44 148 ILE A C 1
ATOM 1160 O O . ILE A 1 148 ? -0.355 -1.850 26.160 1.00 92.44 148 ILE A O 1
ATOM 1164 N N . GLN A 1 149 ? 1.217 -0.828 24.946 1.00 90.19 149 GLN A N 1
ATOM 1165 C CA . GLN A 1 149 ? 2.188 -1.922 25.036 1.00 90.19 149 GLN A CA 1
ATOM 1166 C C . GLN A 1 149 ? 2.595 -2.217 26.481 1.00 90.19 149 GLN A C 1
ATOM 1168 O O . GLN A 1 149 ? 2.657 -3.376 26.865 1.00 90.19 149 GLN A O 1
ATOM 1173 N N . GLN A 1 150 ? 2.826 -1.184 27.296 1.00 90.75 150 GLN A N 1
ATOM 1174 C CA . GLN A 1 150 ? 3.206 -1.349 28.701 1.00 90.75 150 GLN A CA 1
ATOM 1175 C C . GLN A 1 150 ? 2.055 -1.930 29.516 1.00 90.75 150 GLN A C 1
ATOM 1177 O O . GLN A 1 150 ? 2.275 -2.841 30.312 1.00 90.75 150 GLN A O 1
ATOM 1182 N N . TYR A 1 151 ? 0.830 -1.448 29.280 1.00 88.06 151 TYR A N 1
ATOM 1183 C CA . TYR A 1 151 ? -0.369 -2.031 29.878 1.00 88.06 151 TYR A CA 1
ATOM 1184 C C . TYR A 1 151 ? -0.483 -3.514 29.506 1.00 88.06 151 TYR A C 1
ATOM 1186 O O . TYR A 1 151 ? -0.544 -4.362 30.391 1.00 88.06 151 TYR A O 1
ATOM 1194 N N . ASN A 1 152 ? -0.404 -3.849 28.218 1.00 84.88 152 ASN A N 1
ATOM 1195 C CA . ASN A 1 152 ? -0.505 -5.227 27.736 1.00 84.88 152 ASN A CA 1
ATOM 1196 C C . ASN A 1 152 ? 0.600 -6.131 28.306 1.00 84.88 152 ASN A C 1
ATOM 1198 O O . ASN A 1 152 ? 0.315 -7.245 28.738 1.00 84.88 152 ASN A O 1
ATOM 1202 N N . SER A 1 153 ? 1.844 -5.645 28.372 1.00 84.50 153 SER A N 1
ATOM 1203 C CA . SER A 1 153 ? 2.965 -6.371 28.979 1.00 84.50 153 SER A CA 1
ATOM 1204 C C . SER A 1 153 ? 2.784 -6.585 30.483 1.00 84.50 153 SER A C 1
ATOM 1206 O O . SER A 1 153 ? 3.146 -7.642 30.991 1.00 84.50 153 SER A O 1
ATOM 1208 N N . ALA A 1 154 ? 2.184 -5.633 31.204 1.00 81.56 154 ALA A N 1
ATOM 1209 C CA . ALA A 1 154 ? 1.865 -5.799 32.622 1.00 81.56 154 ALA A CA 1
ATOM 1210 C C . ALA A 1 154 ? 0.786 -6.876 32.854 1.00 81.56 154 ALA A C 1
ATOM 1212 O O . ALA A 1 154 ? 0.875 -7.640 33.815 1.00 81.56 154 ALA A O 1
ATOM 1213 N N . PHE A 1 155 ? -0.192 -6.992 31.948 1.00 69.62 155 PHE A N 1
ATOM 1214 C CA . PHE A 1 155 ? -1.219 -8.045 31.984 1.00 69.62 155 PHE A CA 1
ATOM 1215 C C . PHE A 1 155 ? -0.742 -9.394 31.422 1.00 69.62 155 PHE A C 1
ATOM 1217 O O . PHE A 1 155 ? -1.408 -10.413 31.593 1.00 69.62 155 PHE A O 1
ATOM 1224 N N . GLN A 1 156 ? 0.445 -9.448 30.817 1.00 67.12 156 GLN A N 1
ATOM 1225 C CA . GLN A 1 156 ? 1.031 -10.685 30.296 1.00 67.12 156 GLN A CA 1
ATOM 1226 C C . GLN A 1 156 ? 1.389 -11.689 31.413 1.00 67.12 156 GLN A C 1
ATOM 1228 O O . GLN A 1 156 ? 1.478 -12.890 31.163 1.00 67.12 156 GLN A O 1
ATOM 1233 N N . MET A 1 157 ? 1.543 -11.221 32.660 1.00 52.81 157 MET A N 1
ATOM 1234 C CA . MET A 1 157 ? 1.832 -12.064 33.830 1.00 52.81 157 MET A CA 1
ATOM 1235 C C . MET A 1 157 ? 0.606 -12.732 34.471 1.00 52.81 157 MET A C 1
ATOM 1237 O O . MET A 1 157 ? 0.771 -13.596 35.333 1.00 52.81 157 MET A O 1
ATOM 1241 N N . THR A 1 158 ? -0.621 -12.408 34.064 1.00 54.56 158 THR A N 1
ATOM 1242 C CA . THR A 1 158 ? -1.827 -13.080 34.572 1.00 54.56 158 THR A CA 1
ATOM 1243 C C . THR A 1 158 ? -2.232 -14.236 33.661 1.00 54.56 158 THR A C 1
ATOM 1245 O O . THR A 1 158 ? -3.298 -14.228 33.057 1.00 54.56 158 THR A O 1
ATOM 1248 N N . SER A 1 159 ? -1.381 -15.259 33.572 1.00 48.72 159 SER A N 1
ATOM 1249 C CA . SER A 1 159 ? -1.810 -16.600 33.166 1.00 48.72 159 SER A CA 1
ATOM 1250 C C . SER A 1 159 ? -1.574 -17.570 34.321 1.00 48.72 159 SER A C 1
ATOM 1252 O O . SER A 1 159 ? -0.619 -18.335 34.356 1.00 48.72 159 SER A O 1
ATOM 1254 N N . PHE A 1 160 ? -2.481 -17.557 35.294 1.00 52.06 160 PHE A N 1
ATOM 1255 C CA . PHE A 1 160 ? -2.772 -18.788 36.017 1.00 52.06 160 PHE A CA 1
ATOM 1256 C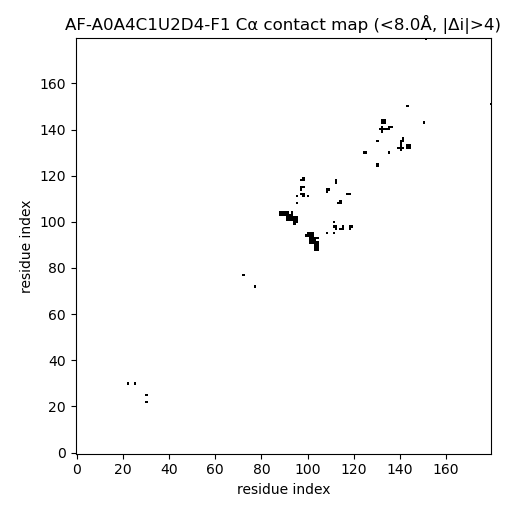 C . PHE A 1 160 ? -4.119 -19.275 35.514 1.00 52.06 160 PHE A C 1
ATOM 1258 O O . PHE A 1 160 ? -5.144 -18.632 35.724 1.00 52.06 160 PHE A O 1
ATOM 1265 N N . GLY A 1 161 ? -4.083 -20.382 34.770 1.00 59.41 161 GLY A N 1
ATOM 1266 C CA . GLY A 1 161 ? -5.260 -21.036 34.221 1.00 59.41 161 GLY A CA 1
ATOM 1267 C C . GLY A 1 161 ? -6.228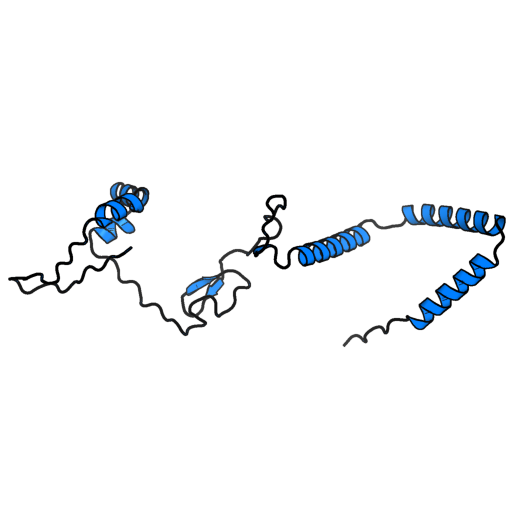 -21.429 35.331 1.00 59.41 161 GLY A C 1
ATOM 1268 O O . GLY A 1 161 ? -6.086 -22.483 35.944 1.00 59.41 161 GLY A O 1
ATOM 1269 N N . ALA A 1 162 ? -7.230 -20.591 35.575 1.00 51.81 162 ALA A N 1
ATOM 1270 C CA . ALA A 1 162 ? -8.393 -20.962 36.356 1.00 51.81 162 ALA A CA 1
ATOM 1271 C C . ALA A 1 162 ? -9.387 -21.653 35.416 1.00 51.81 162 ALA A C 1
ATOM 1273 O O . ALA A 1 162 ? -10.153 -21.012 34.705 1.00 51.81 162 ALA A O 1
ATOM 1274 N N . THR A 1 163 ? -9.367 -22.984 35.396 1.00 53.53 163 THR A N 1
ATOM 1275 C CA . THR A 1 163 ? -10.346 -23.815 34.671 1.00 53.53 163 THR A CA 1
ATOM 1276 C C . THR A 1 163 ? -11.672 -23.973 35.419 1.00 53.53 163 THR A C 1
ATOM 1278 O O . THR A 1 163 ? -12.606 -24.570 34.890 1.00 53.53 163 THR A O 1
ATOM 1281 N N . LYS A 1 164 ? -11.795 -23.424 36.633 1.00 48.84 164 LYS A N 1
ATOM 1282 C CA . LYS A 1 164 ? -13.058 -23.350 37.371 1.00 48.84 164 LYS A CA 1
ATOM 1283 C C . LYS A 1 164 ? -13.201 -22.009 38.073 1.00 48.84 164 LYS A C 1
ATOM 1285 O O . LYS A 1 164 ? -12.505 -21.737 39.046 1.00 48.84 164 LYS A O 1
ATOM 1290 N N . ILE A 1 165 ? -14.168 -21.226 37.614 1.00 57.59 165 ILE A N 1
ATOM 1291 C CA . ILE A 1 165 ? -14.784 -20.164 38.400 1.00 57.59 165 ILE A CA 1
ATOM 1292 C C . ILE A 1 165 ? -16.049 -20.798 38.990 1.00 57.59 165 ILE A C 1
ATOM 1294 O O . ILE A 1 165 ? -16.973 -21.126 38.251 1.00 57.59 165 ILE A O 1
ATOM 1298 N N . ILE A 1 166 ? -16.075 -21.064 40.299 1.00 52.12 166 ILE A N 1
ATOM 1299 C CA . ILE A 1 166 ? -17.326 -21.422 40.981 1.00 52.12 166 ILE A CA 1
ATOM 1300 C C . ILE A 1 166 ? -18.073 -20.105 41.178 1.00 52.12 166 ILE A C 1
ATOM 1302 O O . ILE A 1 166 ? -17.700 -19.296 42.026 1.00 52.12 166 ILE A O 1
ATOM 1306 N N . ILE A 1 167 ? -19.068 -19.855 40.331 1.00 52.22 167 ILE A N 1
ATOM 1307 C CA . ILE A 1 167 ? -19.941 -18.692 40.451 1.00 52.22 167 ILE A CA 1
ATOM 1308 C C . ILE A 1 167 ? -21.130 -19.114 41.319 1.00 52.22 167 ILE A C 1
ATOM 1310 O O . ILE A 1 167 ? -22.094 -19.682 40.818 1.00 52.22 167 ILE A O 1
ATOM 1314 N N . ASP A 1 168 ? -21.104 -18.808 42.617 1.00 46.31 168 ASP A N 1
ATOM 1315 C CA . ASP A 1 168 ? -22.275 -18.980 43.499 1.00 46.31 168 ASP A CA 1
ATOM 1316 C C . ASP A 1 168 ? -23.351 -17.891 43.270 1.00 46.31 168 ASP A C 1
ATOM 1318 O O . ASP A 1 168 ? -24.056 -17.482 44.192 1.00 46.31 168 ASP A O 1
ATOM 1322 N N . ARG A 1 169 ? -23.500 -17.394 42.031 1.00 41.28 169 ARG A N 1
ATOM 1323 C CA . ARG A 1 169 ? -24.604 -16.524 41.591 1.00 41.28 169 ARG A CA 1
ATOM 1324 C C . ARG A 1 169 ? -24.901 -16.708 40.096 1.00 41.28 169 ARG A C 1
ATOM 1326 O O . ARG A 1 169 ? -23.974 -16.850 39.308 1.00 41.28 169 ARG A O 1
ATOM 1333 N N . PRO A 1 170 ? -26.173 -16.664 39.666 1.00 43.81 170 PRO A N 1
ATOM 1334 C CA . PRO A 1 170 ? -26.527 -16.938 38.282 1.00 43.81 170 PRO A CA 1
ATOM 1335 C C . PRO A 1 170 ? -26.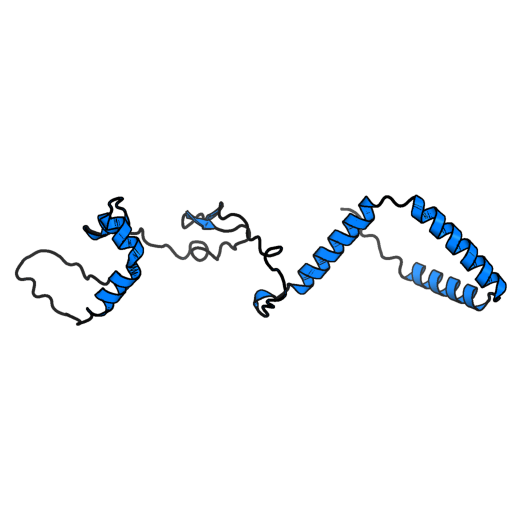336 -15.678 37.432 1.00 43.81 170 PRO A C 1
ATOM 1337 O O . PRO A 1 170 ? -27.293 -14.952 37.200 1.00 43.81 170 PRO A O 1
ATOM 1340 N N . GLN A 1 171 ? -25.114 -15.386 36.982 1.00 45.09 171 GLN A N 1
ATOM 1341 C CA . GLN A 1 171 ? -24.882 -14.556 35.794 1.00 45.09 171 GLN A CA 1
ATOM 1342 C C . GLN A 1 171 ? -23.410 -14.616 35.357 1.00 45.09 171 GLN A C 1
ATOM 1344 O O . GLN A 1 171 ? -22.531 -14.606 36.211 1.00 45.09 171 GLN A O 1
ATOM 1349 N N . GLN A 1 172 ? -23.194 -14.536 34.038 1.00 40.31 172 GLN A N 1
ATOM 1350 C CA . GLN A 1 172 ? -21.931 -14.259 33.325 1.00 40.31 172 GLN A CA 1
ATOM 1351 C C . GLN A 1 172 ? -21.083 -15.471 32.916 1.00 40.31 172 GLN A C 1
ATOM 1353 O O . GLN A 1 172 ? -20.059 -15.780 33.518 1.00 40.31 172 GLN A O 1
ATOM 1358 N N . ASP A 1 173 ? -21.453 -16.053 31.775 1.00 37.78 173 ASP A N 1
ATOM 1359 C CA . ASP A 1 173 ? -20.504 -16.734 30.896 1.00 37.78 173 ASP A CA 1
ATOM 1360 C C . ASP A 1 173 ? -19.768 -15.689 30.044 1.00 37.78 173 ASP A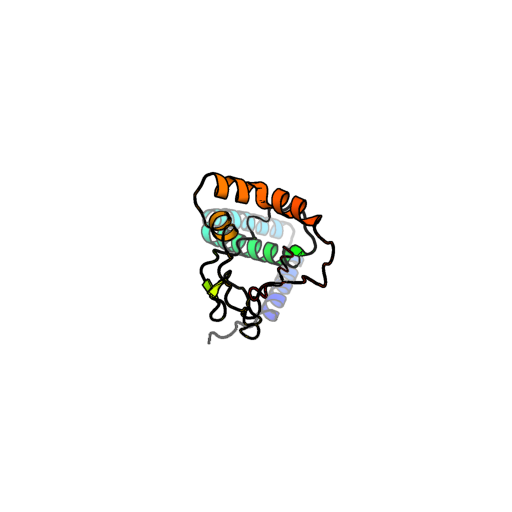 C 1
ATOM 1362 O O . ASP A 1 173 ? -20.282 -15.226 29.028 1.00 37.78 173 ASP A O 1
ATOM 1366 N N . CYS A 1 174 ? -18.550 -15.330 30.449 1.00 36.62 174 CYS A N 1
ATOM 1367 C CA . CYS A 1 174 ? -17.558 -14.730 29.558 1.00 36.62 174 CYS A CA 1
ATOM 1368 C C . CYS A 1 174 ? -16.218 -15.449 29.766 1.00 36.62 174 CYS A C 1
ATOM 1370 O O . CYS A 1 174 ? -15.557 -15.200 30.779 1.00 36.62 174 CYS A O 1
ATOM 1372 N N . PRO A 1 175 ? -15.742 -16.291 28.832 1.00 44.00 175 PRO A N 1
ATOM 1373 C CA . PRO A 1 175 ? -14.332 -16.627 28.801 1.00 44.00 175 PRO A CA 1
ATOM 1374 C C . PRO A 1 175 ? -13.582 -15.427 28.210 1.00 44.00 175 PRO A C 1
ATOM 1376 O O . PRO A 1 175 ? -13.531 -15.231 26.998 1.00 44.00 175 PRO A O 1
ATOM 1379 N N . MET A 1 176 ? -13.009 -14.605 29.090 1.00 40.62 176 MET A N 1
ATOM 1380 C CA . MET A 1 176 ? -12.025 -13.578 28.744 1.00 40.62 176 MET A CA 1
ATOM 1381 C C . M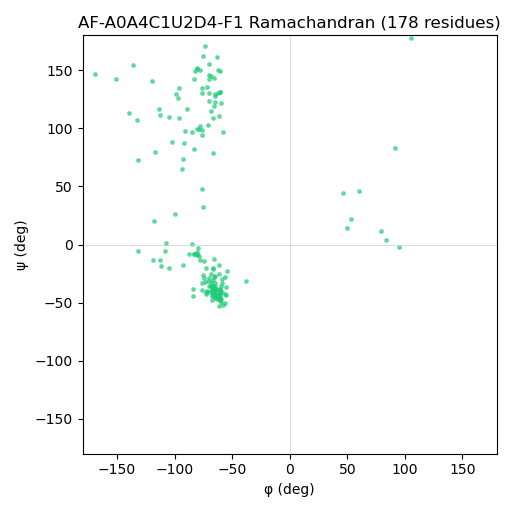ET A 1 176 ? -10.735 -14.253 28.257 1.00 40.62 176 MET A C 1
ATOM 1383 O O . MET A 1 176 ? -9.761 -14.370 28.995 1.00 40.62 176 MET A O 1
ATOM 1387 N N . PHE A 1 177 ? -10.723 -14.706 27.005 1.00 33.56 177 PHE A N 1
ATOM 1388 C CA . PHE A 1 177 ? -9.487 -14.904 26.256 1.00 33.56 177 PHE A CA 1
ATOM 1389 C C . PHE A 1 177 ? -9.196 -13.618 25.491 1.00 33.56 177 PHE A C 1
ATOM 1391 O O . PHE A 1 177 ? -9.590 -13.454 24.341 1.00 33.56 177 PHE A O 1
ATOM 1398 N N . ILE A 1 178 ? -8.503 -12.692 26.150 1.00 37.66 178 ILE A N 1
ATOM 1399 C CA . ILE A 1 178 ? -7.791 -11.619 25.460 1.00 37.66 178 ILE A CA 1
ATOM 1400 C C . ILE A 1 178 ? -6.319 -12.030 25.463 1.00 37.66 178 ILE A C 1
ATOM 1402 O O . ILE A 1 178 ? -5.572 -11.720 26.387 1.00 37.66 178 ILE A O 1
ATOM 1406 N N . SER A 1 179 ? -5.912 -12.782 24.442 1.00 32.28 179 SER A N 1
ATOM 1407 C CA . SER A 1 179 ? -4.533 -12.701 23.965 1.00 32.28 179 SER A CA 1
ATOM 1408 C C . SER A 1 179 ? -4.517 -11.602 22.914 1.00 32.28 179 SER A C 1
ATOM 1410 O O . SER A 1 179 ? -5.231 -11.698 21.918 1.00 32.28 179 SER A O 1
ATOM 1412 N N . ILE A 1 180 ? -3.773 -10.538 23.200 1.00 43.09 180 ILE A N 1
ATOM 1413 C CA . ILE A 1 180 ? -3.426 -9.491 22.233 1.00 43.09 180 ILE A CA 1
ATOM 1414 C C . ILE A 1 180 ? -2.366 -10.046 21.289 1.00 43.09 180 ILE A C 1
ATOM 1416 O O . ILE A 1 180 ? -1.480 -10.776 21.794 1.00 43.09 180 ILE A O 1
#

Sequence (180 aa):
MPRARRPNIGRRTRNANQVALLRRSQTADERAQANASQCERNAQNRSVDPVPVLTLARRSRIRRAVLAEMLRAAFNYNSQIDYSMYGYIGIMDATFPHCDAANFPGETPGMCCANGKVRLPTLETPPEPLYSFIFGTSQTSKQFLSHIQQYNSAFQMTSFGATKIIIDRPQQDCPMFISI

Secondary structure (DSSP, 8-state):
-PPP----HHHHHHHHHHHHHHHHH--HHHHHHHHHHHHHHHHHHHTT--HHHHHHHHHHHHHHHHHHHTTTTTTS--TTS-GGGT-------EE-TTT--EE-TT--TTTTTTTTT--PPPPPPPPTTHHHHHH--SHHHHHHHHTHHHHHHHHTT----------SSS----------

Radius of gyration: 36.11 Å; Cα contacts (8 Å, |Δi|>4): 62; chains: 1; bounding box: 71×46×96 Å

Solvent-accessible surface area (backbone atoms only — not comparable to full-atom values): 11638 Å² total; per-residue (Å²): 133,86,81,81,81,76,80,64,56,76,58,52,54,51,51,52,52,52,52,53,51,54,61,71,72,50,54,74,65,59,50,52,51,54,50,51,58,47,52,53,50,52,57,59,48,66,79,66,64,69,64,67,62,60,51,52,54,48,53,56,50,51,52,53,52,51,57,62,66,50,67,59,36,90,81,57,78,56,90,91,56,80,55,77,87,75,64,78,59,69,68,66,78,48,62,40,96,77,72,70,43,68,36,48,68,87,64,59,67,55,76,58,44,59,60,59,74,49,79,81,77,82,82,74,81,63,60,81,71,54,33,52,37,74,73,39,88,47,73,65,13,52,54,42,62,76,39,42,66,60,56,53,58,64,56,64,74,75,75,74,88,72,90,69,80,88,67,97,54,101,73,82,95,69,88,84,78,80,81,131